Protein AF-A0A843FE67-F1 (afdb_monomer)

Structure (mmCIF, N/CA/C/O backbone):
data_AF-A0A843FE67-F1
#
_entry.id   AF-A0A843FE67-F1
#
loop_
_atom_site.group_PDB
_atom_site.id
_atom_site.type_symbol
_atom_site.label_atom_id
_atom_site.label_alt_id
_atom_site.label_comp_id
_atom_site.label_asym_id
_atom_site.label_entity_id
_atom_site.label_seq_id
_atom_site.pdbx_PDB_ins_code
_atom_site.Cartn_x
_atom_site.Cartn_y
_atom_site.Cartn_z
_atom_site.occupancy
_atom_site.B_iso_or_equiv
_atom_site.auth_seq_id
_atom_site.auth_comp_id
_atom_site.auth_asym_id
_atom_site.auth_atom_id
_atom_site.pdbx_PDB_model_num
ATOM 1 N N . MET A 1 1 ? 9.846 8.651 3.244 1.00 68.25 1 MET A N 1
ATOM 2 C CA . MET A 1 1 ? 9.023 7.445 3.443 1.00 68.25 1 MET A CA 1
ATOM 3 C C . MET A 1 1 ? 9.089 7.067 4.905 1.00 68.25 1 MET A C 1
ATOM 5 O O . MET A 1 1 ? 10.119 7.306 5.530 1.00 68.25 1 MET A O 1
ATOM 9 N N . PHE A 1 2 ? 7.998 6.528 5.424 1.00 80.56 2 PHE A N 1
ATOM 10 C CA . PHE A 1 2 ? 7.908 5.865 6.723 1.00 80.56 2 PHE A CA 1
ATOM 11 C C . PHE A 1 2 ? 7.680 4.367 6.484 1.00 80.56 2 PHE A C 1
ATOM 13 O O . PHE A 1 2 ? 7.437 3.971 5.340 1.00 80.56 2 PHE A O 1
ATOM 20 N N . GLY A 1 3 ? 7.807 3.555 7.529 1.00 81.56 3 GLY A N 1
ATOM 21 C CA . GLY A 1 3 ? 7.659 2.104 7.443 1.00 81.56 3 GLY A CA 1
ATOM 22 C C . GLY A 1 3 ? 8.805 1.341 8.098 1.00 81.56 3 GLY A C 1
ATOM 23 O O . GLY A 1 3 ? 9.838 1.915 8.449 1.00 81.56 3 GLY A O 1
ATOM 24 N N . TYR A 1 4 ? 8.604 0.041 8.220 1.00 83.25 4 TYR A N 1
ATOM 25 C CA . TYR A 1 4 ? 9.454 -0.944 8.875 1.00 83.25 4 TYR A CA 1
ATOM 26 C C . TYR A 1 4 ? 10.213 -1.827 7.868 1.00 83.25 4 TYR A C 1
ATOM 28 O O . TYR A 1 4 ? 11.270 -2.366 8.195 1.00 83.25 4 TYR A O 1
ATOM 36 N N . THR A 1 5 ? 9.753 -1.912 6.614 1.00 87.38 5 THR A N 1
ATOM 37 C CA . THR A 1 5 ? 10.358 -2.738 5.545 1.00 87.38 5 THR A CA 1
ATOM 38 C C . THR A 1 5 ? 11.468 -1.993 4.794 1.00 87.38 5 THR A C 1
ATOM 40 O O . THR A 1 5 ? 11.379 -1.711 3.598 1.00 87.38 5 THR A O 1
ATOM 43 N N . ILE A 1 6 ? 12.517 -1.595 5.512 1.00 90.06 6 ILE A N 1
ATOM 44 C CA . ILE A 1 6 ? 13.557 -0.704 4.975 1.00 90.06 6 ILE A CA 1
ATOM 45 C C . ILE A 1 6 ? 14.540 -1.482 4.076 1.00 90.06 6 ILE A C 1
ATOM 47 O O . ILE A 1 6 ? 15.104 -2.488 4.512 1.00 90.06 6 ILE A O 1
ATOM 51 N N . PRO A 1 7 ? 14.825 -1.010 2.845 1.00 90.12 7 PRO A N 1
ATOM 52 C CA . PRO A 1 7 ? 15.799 -1.653 1.970 1.00 90.12 7 PRO A CA 1
ATOM 53 C C . PRO A 1 7 ? 17.224 -1.536 2.527 1.00 90.12 7 PRO A C 1
ATOM 55 O O . PRO A 1 7 ? 17.701 -0.445 2.849 1.00 90.12 7 PRO A O 1
ATOM 58 N N . MET A 1 8 ? 17.961 -2.649 2.550 1.00 92.50 8 MET A N 1
ATOM 59 C CA . MET A 1 8 ? 19.387 -2.657 2.893 1.00 92.50 8 MET A CA 1
ATOM 60 C C . MET A 1 8 ? 20.250 -2.234 1.694 1.00 92.50 8 MET A C 1
ATOM 62 O O . MET A 1 8 ? 21.001 -3.036 1.141 1.00 92.50 8 MET A O 1
ATOM 66 N N . GLU A 1 9 ? 20.156 -0.957 1.296 1.00 89.44 9 GLU A N 1
ATOM 67 C CA . GLU A 1 9 ? 20.874 -0.398 0.131 1.00 89.44 9 GLU A CA 1
ATOM 68 C C . GLU A 1 9 ? 22.371 -0.756 0.059 1.00 89.44 9 GLU A C 1
ATOM 70 O O . GLU A 1 9 ? 22.820 -1.104 -1.034 1.00 89.44 9 GLU A O 1
ATOM 75 N N . PRO A 1 10 ? 23.152 -0.761 1.161 1.00 93.19 10 PRO A N 1
ATOM 76 C CA . PRO A 1 10 ? 24.575 -1.110 1.105 1.00 93.19 10 PRO A CA 1
ATOM 77 C C . PRO A 1 10 ? 24.877 -2.547 0.655 1.00 93.19 10 PRO A C 1
ATOM 79 O O . PRO A 1 10 ? 26.008 -2.827 0.266 1.00 93.19 10 PRO A O 1
ATOM 82 N N . MET A 1 11 ? 23.901 -3.457 0.732 1.00 94.81 11 MET A N 1
ATOM 83 C CA . MET A 1 11 ? 24.048 -4.857 0.315 1.00 94.81 11 MET A CA 1
ATOM 84 C C . MET A 1 11 ? 23.512 -5.126 -1.096 1.00 94.81 11 MET A C 1
ATOM 86 O O . MET A 1 11 ? 23.662 -6.236 -1.600 1.00 94.81 11 MET A O 1
ATOM 90 N N . MET A 1 12 ? 22.894 -4.131 -1.734 1.00 93.56 12 MET A N 1
ATOM 91 C CA . MET A 1 12 ? 22.277 -4.270 -3.050 1.00 93.56 12 MET A CA 1
ATOM 92 C C . MET A 1 12 ? 23.233 -3.855 -4.172 1.00 93.56 12 MET A C 1
ATOM 94 O O . MET A 1 12 ? 24.025 -2.917 -4.050 1.00 93.56 12 MET A O 1
ATOM 98 N N . ARG A 1 13 ? 23.123 -4.525 -5.318 1.00 94.44 13 ARG A N 1
ATOM 99 C CA . ARG A 1 13 ? 23.767 -4.113 -6.570 1.00 94.44 13 ARG A CA 1
ATOM 100 C C . ARG A 1 13 ? 23.151 -2.805 -7.054 1.00 94.44 13 ARG A C 1
ATOM 102 O O . ARG A 1 13 ? 21.980 -2.519 -6.816 1.00 94.44 13 ARG A O 1
ATOM 109 N N . SER A 1 14 ? 23.914 -2.025 -7.817 1.00 90.88 14 SER A N 1
ATOM 110 C CA . SER A 1 14 ? 23.440 -0.732 -8.330 1.00 90.88 14 SER A CA 1
ATOM 111 C C . SER A 1 14 ? 22.143 -0.842 -9.144 1.00 90.88 14 SER A C 1
ATOM 113 O O . SER A 1 14 ? 21.302 0.048 -9.070 1.00 90.88 14 SER A O 1
ATOM 115 N N . GLU A 1 15 ? 21.956 -1.942 -9.877 1.00 89.75 15 GLU A N 1
ATOM 116 C CA . GLU A 1 15 ? 20.734 -2.211 -10.644 1.00 89.75 15 GLU A CA 1
ATOM 117 C C . GLU A 1 15 ? 19.514 -2.487 -9.752 1.00 89.75 15 GLU A C 1
ATOM 119 O O . GLU A 1 15 ? 18.409 -2.065 -10.081 1.00 89.75 15 GLU A O 1
ATOM 124 N N . GLU A 1 16 ? 19.707 -3.137 -8.603 1.00 91.38 16 GLU A N 1
ATOM 125 C CA . GLU A 1 16 ? 18.644 -3.436 -7.633 1.00 91.38 16 GLU A CA 1
ATOM 126 C C . GLU A 1 16 ? 18.211 -2.169 -6.896 1.00 91.38 16 GLU A C 1
ATOM 128 O O . GLU A 1 16 ? 17.019 -1.900 -6.765 1.00 91.38 16 GLU A O 1
ATOM 133 N N . VAL A 1 17 ? 19.178 -1.330 -6.505 1.00 91.50 17 VAL A N 1
ATOM 134 C CA . VAL A 1 17 ? 18.900 0.001 -5.944 1.00 91.50 17 VAL A CA 1
ATOM 135 C C . VAL A 1 17 ? 18.116 0.848 -6.948 1.00 91.50 17 VAL A C 1
ATOM 137 O O . VAL A 1 17 ? 17.157 1.528 -6.579 1.00 91.50 17 VAL A O 1
ATOM 140 N N . ALA A 1 18 ? 18.504 0.815 -8.225 1.00 90.38 18 ALA A N 1
ATOM 141 C CA . ALA A 1 18 ? 17.809 1.547 -9.277 1.00 90.38 18 ALA A CA 1
ATOM 142 C C . ALA A 1 18 ? 16.380 1.024 -9.491 1.00 90.38 18 ALA A C 1
ATOM 144 O O . ALA A 1 18 ? 15.462 1.836 -9.597 1.00 90.38 18 ALA A O 1
ATOM 145 N N . ALA A 1 19 ? 16.185 -0.299 -9.477 1.00 89.88 19 ALA A N 1
ATOM 146 C CA . ALA A 1 19 ? 14.869 -0.924 -9.573 1.00 89.88 19 ALA A CA 1
ATOM 147 C C . ALA A 1 19 ? 13.961 -0.524 -8.402 1.00 89.88 19 ALA A C 1
ATOM 149 O O . ALA A 1 19 ? 12.865 -0.006 -8.615 1.00 89.88 19 ALA A O 1
ATOM 150 N N . TYR A 1 20 ? 14.442 -0.671 -7.165 1.00 91.81 20 TYR A N 1
ATOM 151 C CA . TYR A 1 20 ? 13.696 -0.287 -5.966 1.00 91.81 20 TYR A CA 1
ATOM 152 C C . TYR A 1 20 ? 13.282 1.192 -6.004 1.00 91.81 20 TYR A C 1
ATOM 154 O O . TYR A 1 20 ? 12.119 1.538 -5.790 1.00 91.81 20 TYR A O 1
ATOM 162 N N . ARG A 1 21 ? 14.220 2.086 -6.347 1.00 90.94 21 ARG A N 1
ATOM 163 C CA . ARG A 1 21 ? 13.931 3.523 -6.478 1.00 90.94 21 ARG A CA 1
ATOM 164 C C . ARG A 1 21 ? 12.966 3.824 -7.625 1.00 90.94 21 ARG A C 1
ATOM 166 O O . ARG A 1 21 ? 12.199 4.776 -7.519 1.00 90.94 21 ARG A O 1
ATOM 173 N N . GLY A 1 22 ? 12.986 3.035 -8.69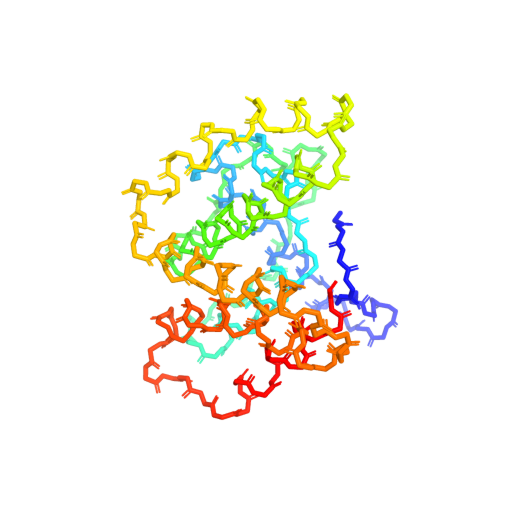7 1.00 90.81 22 GLY A N 1
ATOM 174 C CA . GLY A 1 22 ? 12.013 3.113 -9.783 1.00 90.81 22 GLY A CA 1
ATOM 175 C C . GLY A 1 22 ? 10.593 2.823 -9.299 1.00 90.81 22 GLY A C 1
ATOM 176 O O . GLY A 1 22 ? 9.707 3.649 -9.510 1.00 90.81 22 GLY A O 1
ATOM 177 N N . TYR A 1 23 ? 10.394 1.721 -8.571 1.00 91.25 23 TYR A N 1
ATOM 178 C CA . TYR A 1 23 ? 9.102 1.391 -7.955 1.00 91.25 23 TYR A CA 1
ATOM 179 C C . TYR A 1 23 ? 8.648 2.439 -6.940 1.00 91.25 23 TYR A C 1
ATOM 181 O O . TYR A 1 23 ? 7.474 2.807 -6.926 1.00 91.25 23 TYR A O 1
ATOM 189 N N . TYR A 1 24 ? 9.565 2.984 -6.139 1.00 91.44 24 TYR A N 1
ATOM 190 C CA . TYR A 1 24 ? 9.253 4.098 -5.243 1.00 91.44 24 TYR A CA 1
ATOM 191 C C . TYR A 1 24 ? 8.735 5.327 -6.009 1.00 91.44 24 TYR A C 1
ATOM 193 O O . TYR A 1 24 ? 7.689 5.885 -5.666 1.00 91.44 24 TYR A O 1
ATOM 201 N N . CYS A 1 25 ? 9.454 5.753 -7.055 1.00 91.38 25 CYS A N 1
ATOM 202 C CA . CYS A 1 25 ? 9.052 6.893 -7.877 1.00 91.38 25 CYS A CA 1
ATOM 203 C C . CYS A 1 25 ? 7.684 6.663 -8.521 1.00 91.38 25 CYS A C 1
ATOM 205 O O . CYS A 1 25 ? 6.830 7.540 -8.438 1.00 91.38 25 CYS A O 1
ATOM 207 N N . GLU A 1 26 ? 7.457 5.489 -9.106 1.00 90.38 26 GLU A N 1
ATOM 208 C CA . GLU A 1 26 ? 6.186 5.184 -9.760 1.00 90.38 26 GLU A CA 1
ATOM 209 C C . GLU A 1 26 ? 5.038 5.071 -8.755 1.00 90.38 26 GLU A C 1
ATOM 211 O O . GLU A 1 26 ? 3.976 5.624 -9.005 1.00 90.38 26 GLU A O 1
ATOM 216 N N . THR A 1 27 ? 5.255 4.508 -7.563 1.00 90.94 27 THR A N 1
ATOM 217 C CA . THR A 1 27 ? 4.250 4.535 -6.482 1.00 90.94 27 THR A CA 1
ATOM 218 C C . THR A 1 27 ? 3.843 5.978 -6.151 1.00 90.94 27 THR A C 1
ATOM 220 O O . THR A 1 27 ? 2.659 6.309 -6.085 1.00 90.94 27 THR A O 1
ATOM 223 N N . CYS A 1 28 ? 4.824 6.873 -6.006 1.00 92.12 28 CYS A N 1
ATOM 224 C CA . CYS A 1 28 ? 4.595 8.298 -5.762 1.00 92.12 28 CYS A CA 1
ATOM 225 C C . CYS A 1 28 ? 3.839 8.978 -6.921 1.00 92.12 28 CYS A C 1
ATOM 227 O O . CYS A 1 28 ? 2.911 9.758 -6.696 1.00 92.12 28 CYS A O 1
ATOM 229 N N . HIS A 1 29 ? 4.194 8.672 -8.169 1.00 92.69 29 HIS A N 1
ATOM 230 C CA . HIS A 1 29 ? 3.539 9.246 -9.346 1.00 92.69 29 HIS A CA 1
ATOM 231 C C . HIS A 1 29 ? 2.103 8.755 -9.523 1.00 92.69 29 HIS A C 1
ATOM 233 O O . HIS A 1 29 ? 1.236 9.556 -9.864 1.00 92.69 29 HIS A O 1
ATOM 239 N N . GLN A 1 30 ? 1.827 7.485 -9.233 1.00 93.56 30 GLN A N 1
ATOM 240 C CA . GLN A 1 30 ? 0.481 6.906 -9.308 1.00 93.56 30 GLN A CA 1
ATOM 241 C C . GLN A 1 30 ? -0.433 7.480 -8.226 1.00 93.56 30 GLN A C 1
ATOM 243 O O . GLN A 1 30 ? -1.574 7.841 -8.515 1.00 93.56 30 GLN A O 1
ATOM 248 N N . LEU A 1 31 ? 0.089 7.677 -7.010 1.00 94.50 31 LEU A N 1
ATOM 249 C CA . LEU A 1 31 ? -0.598 8.436 -5.962 1.00 94.50 31 LEU A CA 1
ATOM 250 C C . LEU A 1 31 ? -0.934 9.848 -6.450 1.00 94.50 31 LEU A C 1
ATOM 252 O O . LEU A 1 31 ? -2.090 10.263 -6.409 1.00 94.50 31 LEU A O 1
ATOM 256 N N . ARG A 1 32 ? 0.040 10.576 -7.006 1.00 94.00 32 ARG A N 1
ATOM 257 C CA . ARG A 1 32 ? -0.204 11.925 -7.529 1.00 94.00 32 ARG A CA 1
ATOM 258 C C . ARG A 1 32 ? -1.269 11.952 -8.625 1.00 94.00 32 ARG A C 1
ATOM 260 O O . ARG A 1 32 ? -2.158 12.803 -8.569 1.00 94.00 32 ARG A O 1
ATOM 267 N N . ASP A 1 33 ? -1.148 11.098 -9.633 1.00 94.00 33 ASP A N 1
ATOM 268 C CA . ASP A 1 33 ? -2.007 11.135 -10.818 1.00 94.00 33 ASP A CA 1
ATOM 269 C C . ASP A 1 33 ? -3.422 10.630 -10.506 1.00 94.00 33 ASP A C 1
ATOM 271 O O . ASP A 1 33 ? -4.406 11.196 -10.988 1.00 94.00 33 ASP A O 1
ATOM 275 N N . GLY A 1 34 ? -3.534 9.621 -9.639 1.00 94.19 34 GLY A N 1
ATOM 276 C CA . GLY A 1 34 ? -4.805 9.083 -9.167 1.00 94.19 34 GLY A CA 1
ATOM 277 C C . GLY A 1 34 ? -5.474 9.965 -8.115 1.00 94.19 34 GLY A C 1
ATOM 278 O O . GLY A 1 34 ? -6.656 10.271 -8.229 1.00 94.19 34 GLY A O 1
ATOM 279 N N . TYR A 1 35 ? -4.734 10.437 -7.116 1.00 95.25 35 TYR A N 1
ATOM 280 C CA . TYR A 1 35 ? -5.296 10.962 -5.865 1.00 95.25 35 TYR A CA 1
ATOM 281 C C . TYR A 1 35 ? -4.762 12.342 -5.462 1.00 95.25 35 TYR A C 1
ATOM 283 O O . TYR A 1 35 ? -5.134 12.868 -4.412 1.00 95.25 35 TYR A O 1
ATOM 291 N N . GLY A 1 36 ? -3.962 12.980 -6.318 1.00 93.12 36 GLY A N 1
ATOM 292 C CA . GLY A 1 36 ? -3.461 14.342 -6.146 1.00 93.12 36 GLY A CA 1
ATOM 293 C C . GLY A 1 36 ? -2.138 14.414 -5.386 1.00 93.12 36 GLY A C 1
ATOM 294 O O . GLY A 1 36 ? -1.757 13.497 -4.667 1.00 93.12 36 GLY A O 1
ATOM 295 N N . VAL A 1 37 ? -1.431 15.541 -5.512 1.00 91.19 37 VAL A N 1
ATOM 296 C CA . VAL A 1 37 ? -0.073 15.724 -4.954 1.00 91.19 37 VAL A CA 1
ATOM 297 C C . VAL A 1 37 ? -0.013 15.475 -3.444 1.00 91.19 37 VAL A C 1
ATOM 299 O O . VAL A 1 37 ? 0.971 14.941 -2.957 1.00 91.19 37 VAL A O 1
ATOM 302 N N . MET A 1 38 ? -1.061 15.812 -2.688 1.00 89.69 38 MET A N 1
ATOM 303 C CA . MET A 1 38 ? -1.048 15.584 -1.238 1.00 89.69 38 MET A CA 1
ATOM 304 C C . MET A 1 38 ? -1.032 14.100 -0.866 1.00 89.69 38 MET A C 1
ATOM 306 O O . MET A 1 38 ? -0.477 13.754 0.168 1.00 89.69 38 MET A O 1
ATOM 310 N N . SER A 1 39 ? -1.550 13.210 -1.716 1.00 92.06 39 SER A N 1
ATOM 311 C CA . SER A 1 39 ? -1.474 11.766 -1.477 1.00 92.06 39 SER A CA 1
ATOM 312 C C . SER A 1 39 ? -0.050 11.212 -1.594 1.00 92.06 39 SER A C 1
ATOM 314 O O . SER A 1 39 ? 0.220 10.114 -1.133 1.00 92.06 39 SER A O 1
ATOM 316 N N . THR A 1 40 ? 0.923 11.956 -2.127 1.00 91.56 40 THR A N 1
ATOM 317 C CA . THR A 1 40 ? 2.303 11.451 -2.177 1.00 91.56 40 THR A CA 1
ATOM 318 C C . THR A 1 40 ? 2.961 11.402 -0.799 1.00 91.56 40 THR A C 1
ATOM 320 O O . THR A 1 40 ? 4.011 10.788 -0.658 1.00 91.56 40 THR A O 1
ATOM 323 N N . ILE A 1 41 ? 2.389 12.050 0.225 1.00 89.00 41 ILE A N 1
ATOM 324 C CA . ILE A 1 41 ? 2.946 12.028 1.587 1.00 89.00 41 ILE A CA 1
ATOM 325 C C . ILE A 1 41 ? 2.789 10.661 2.260 1.00 89.00 41 ILE A C 1
ATOM 327 O O . ILE A 1 41 ? 3.576 10.349 3.148 1.00 89.00 41 ILE A O 1
ATOM 331 N N . ILE A 1 42 ? 1.805 9.859 1.832 1.00 90.56 42 ILE A N 1
ATOM 332 C CA . ILE A 1 42 ? 1.506 8.539 2.408 1.00 90.56 42 ILE A CA 1
ATOM 333 C C . ILE A 1 42 ? 2.327 7.409 1.770 1.00 90.56 42 ILE A C 1
ATOM 335 O O . ILE A 1 42 ? 2.111 6.242 2.076 1.00 90.56 42 ILE A O 1
ATOM 339 N N . VAL A 1 43 ? 3.280 7.730 0.888 1.00 91.06 43 VAL A N 1
ATOM 340 C CA . VAL A 1 43 ? 4.174 6.725 0.305 1.00 91.06 43 VAL A CA 1
ATOM 341 C C . VAL A 1 43 ? 5.071 6.103 1.391 1.00 91.06 43 VAL A C 1
ATOM 343 O O . VAL A 1 43 ? 5.882 6.784 2.035 1.00 91.06 43 VAL A O 1
ATOM 346 N N . SER A 1 44 ? 4.930 4.790 1.580 1.00 90.50 44 SER A N 1
ATOM 347 C CA . SER A 1 44 ? 5.626 4.010 2.608 1.00 90.50 44 SER A CA 1
ATOM 348 C C . SER A 1 44 ? 6.562 2.953 2.019 1.00 90.50 44 SER A C 1
ATOM 350 O O . SER A 1 44 ? 6.496 2.618 0.826 1.00 90.50 44 SER A O 1
ATOM 352 N N . TYR A 1 45 ? 7.465 2.449 2.862 1.00 91.44 45 TYR A N 1
ATOM 353 C CA . TYR A 1 45 ? 8.372 1.352 2.519 1.00 91.44 45 TYR A CA 1
ATOM 354 C C . TYR A 1 45 ? 7.594 0.074 2.198 1.00 91.44 45 TYR A C 1
ATOM 356 O O . TYR A 1 45 ? 7.859 -0.551 1.175 1.00 91.44 45 TYR A O 1
ATOM 364 N N . GLU A 1 46 ? 6.568 -0.241 2.986 1.00 89.88 46 GLU A N 1
ATOM 365 C CA . GLU A 1 46 ? 5.679 -1.393 2.798 1.00 89.88 46 GLU A CA 1
ATOM 366 C C . GLU A 1 46 ? 4.985 -1.329 1.445 1.00 89.88 46 GLU A C 1
ATOM 368 O O . GLU A 1 46 ? 4.980 -2.310 0.710 1.00 89.88 46 GLU A O 1
ATOM 373 N N . MET A 1 47 ? 4.441 -0.165 1.074 1.00 89.75 47 MET A N 1
ATOM 374 C CA . MET A 1 47 ? 3.741 -0.021 -0.199 1.00 89.75 47 MET A CA 1
ATOM 375 C C . MET A 1 47 ? 4.702 -0.144 -1.384 1.00 89.75 47 MET A C 1
ATOM 377 O O . MET A 1 47 ? 4.368 -0.756 -2.395 1.00 89.75 47 MET A O 1
ATOM 381 N N . THR A 1 48 ? 5.913 0.407 -1.272 1.00 92.44 48 THR A N 1
ATOM 382 C CA . THR A 1 48 ? 6.925 0.263 -2.332 1.00 92.44 48 THR A CA 1
ATOM 383 C C . THR A 1 48 ? 7.354 -1.194 -2.475 1.00 92.44 48 THR A C 1
ATOM 385 O O . THR A 1 48 ? 7.471 -1.693 -3.593 1.00 92.44 48 THR A O 1
ATOM 388 N N . PHE A 1 49 ? 7.543 -1.889 -1.353 1.00 92.31 49 PHE A N 1
ATOM 389 C CA . PHE A 1 49 ? 7.867 -3.308 -1.332 1.00 92.31 49 PHE A CA 1
ATOM 390 C C . PHE A 1 49 ? 6.733 -4.161 -1.912 1.00 92.31 49 PHE A C 1
ATOM 392 O O . PHE A 1 49 ? 6.990 -4.992 -2.778 1.00 92.31 49 PHE A O 1
ATOM 399 N N . ALA A 1 50 ? 5.480 -3.902 -1.529 1.00 91.94 50 ALA A N 1
ATOM 400 C CA . ALA A 1 50 ? 4.309 -4.572 -2.087 1.00 91.94 50 ALA A CA 1
ATOM 401 C C . ALA A 1 50 ? 4.209 -4.354 -3.603 1.00 91.94 50 ALA A C 1
ATOM 403 O O . ALA A 1 50 ? 4.031 -5.315 -4.344 1.00 91.94 50 ALA A O 1
ATOM 404 N N . ASN A 1 51 ? 4.409 -3.123 -4.089 1.00 91.00 51 ASN A N 1
ATOM 405 C CA . ASN A 1 51 ? 4.463 -2.856 -5.528 1.00 91.00 51 ASN A CA 1
ATOM 406 C C . ASN A 1 51 ? 5.571 -3.670 -6.206 1.00 91.00 51 ASN A C 1
ATOM 408 O O . ASN A 1 51 ? 5.304 -4.332 -7.204 1.00 91.00 51 ASN A O 1
ATOM 412 N N . LEU A 1 52 ? 6.792 -3.661 -5.673 1.00 91.25 52 LEU A N 1
ATOM 413 C CA . LEU A 1 52 ? 7.906 -4.426 -6.236 1.00 91.25 52 LEU A CA 1
ATOM 414 C C . LEU A 1 52 ? 7.588 -5.929 -6.309 1.00 91.25 52 LEU A C 1
ATOM 416 O O . LEU A 1 52 ? 7.760 -6.535 -7.366 1.00 91.25 52 LEU A O 1
ATOM 420 N N . VAL A 1 53 ? 7.123 -6.525 -5.208 1.00 92.06 53 VAL A N 1
ATOM 421 C CA . VAL A 1 53 ? 6.837 -7.966 -5.118 1.00 92.06 53 VAL A CA 1
ATOM 422 C C . VAL A 1 53 ? 5.680 -8.347 -6.033 1.00 92.06 53 VAL A C 1
ATOM 424 O O . VAL A 1 53 ? 5.837 -9.241 -6.856 1.00 92.06 53 VAL A O 1
ATOM 427 N N . LEU A 1 54 ? 4.545 -7.652 -5.951 1.00 91.94 54 LEU A N 1
ATOM 428 C CA . LEU A 1 54 ? 3.346 -8.032 -6.699 1.00 91.94 54 LEU A CA 1
ATOM 429 C C . LEU A 1 54 ? 3.506 -7.836 -8.209 1.00 91.94 54 LEU A C 1
ATOM 431 O O . LEU A 1 54 ? 3.038 -8.672 -8.974 1.00 91.94 54 LEU A O 1
ATOM 435 N N . ASN A 1 55 ? 4.221 -6.796 -8.652 1.00 89.25 55 ASN A N 1
ATOM 436 C CA . ASN A 1 55 ? 4.549 -6.655 -10.076 1.00 89.25 55 ASN A CA 1
ATOM 437 C C . ASN A 1 55 ? 5.544 -7.724 -10.549 1.00 89.25 55 ASN A C 1
ATOM 439 O O . ASN A 1 55 ? 5.509 -8.106 -11.712 1.00 89.25 55 ASN A O 1
ATOM 443 N N . SER A 1 56 ? 6.404 -8.232 -9.659 1.00 88.56 56 SER A N 1
ATOM 444 C CA . SER A 1 56 ? 7.295 -9.352 -9.988 1.00 88.56 56 SER A CA 1
ATOM 445 C C . SER A 1 56 ? 6.547 -10.688 -10.067 1.00 88.56 56 SER A C 1
ATOM 447 O O . SER A 1 56 ? 6.930 -11.540 -10.859 1.00 88.56 56 SER A O 1
ATOM 449 N N . VAL A 1 57 ? 5.499 -10.877 -9.256 1.00 89.31 57 VAL A N 1
ATOM 450 C CA . VAL A 1 57 ? 4.645 -12.081 -9.261 1.00 89.31 57 VAL A CA 1
ATOM 451 C C . VAL A 1 57 ? 3.761 -12.126 -10.501 1.00 89.31 57 VAL A C 1
ATOM 453 O O . VAL A 1 57 ? 3.702 -13.149 -11.167 1.00 89.31 57 VAL A O 1
ATOM 456 N N . LEU A 1 58 ? 3.089 -11.017 -10.821 1.00 85.88 58 LEU A N 1
ATOM 457 C CA . LEU A 1 58 ? 2.150 -10.948 -11.947 1.00 85.88 58 LEU A CA 1
ATOM 458 C C . LEU A 1 58 ? 2.832 -10.839 -13.320 1.00 85.88 58 LEU A C 1
ATOM 460 O O . LEU A 1 58 ? 2.135 -10.720 -14.323 1.00 85.88 58 LEU A O 1
ATOM 464 N N . ASP A 1 59 ? 4.169 -10.849 -13.337 1.00 66.44 59 ASP A N 1
ATOM 465 C CA . ASP A 1 59 ? 5.061 -10.789 -14.497 1.00 66.44 59 ASP A CA 1
ATOM 466 C C . ASP A 1 59 ? 4.498 -9.972 -15.676 1.00 66.44 59 ASP A C 1
ATOM 468 O O . ASP A 1 59 ? 4.185 -10.490 -16.749 1.00 66.44 59 ASP A O 1
ATOM 472 N N . ASP A 1 60 ? 4.383 -8.652 -15.487 1.00 60.22 60 ASP A N 1
ATOM 473 C CA . ASP A 1 60 ? 4.107 -7.724 -16.595 1.00 60.22 60 ASP A CA 1
ATOM 474 C C . ASP A 1 60 ? 5.361 -7.426 -17.449 1.00 60.22 60 ASP A C 1
ATOM 476 O O . ASP A 1 60 ? 5.303 -6.673 -18.425 1.00 60.22 60 ASP A O 1
ATOM 480 N N . GLY A 1 61 ? 6.499 -8.038 -17.095 1.00 52.47 61 GLY A N 1
ATOM 481 C CA . GLY A 1 61 ? 7.752 -8.029 -17.842 1.00 52.47 61 GLY A CA 1
ATOM 482 C C . GLY A 1 61 ? 8.591 -6.749 -17.752 1.00 52.47 61 GLY A C 1
ATOM 483 O O . GLY A 1 61 ? 9.726 -6.749 -18.242 1.00 52.47 61 GLY A O 1
ATOM 484 N N . GLU A 1 62 ? 8.124 -5.662 -17.123 1.00 63.81 62 GLU A N 1
ATOM 485 C CA . GLU A 1 62 ? 8.878 -4.400 -17.070 1.00 63.81 62 GLU A CA 1
ATOM 486 C C . GLU A 1 62 ? 9.391 -4.054 -15.669 1.00 63.81 62 GLU A C 1
ATOM 488 O O . GLU A 1 62 ? 8.825 -3.251 -14.929 1.00 63.81 62 GLU A O 1
ATOM 493 N N . ILE A 1 63 ? 10.593 -4.548 -15.347 1.00 70.75 63 ILE A N 1
ATOM 494 C CA . ILE A 1 63 ? 11.343 -4.037 -14.194 1.00 70.75 63 ILE A CA 1
ATOM 495 C C . ILE A 1 63 ? 11.573 -2.531 -14.384 1.00 70.75 63 ILE A C 1
ATOM 497 O O . ILE A 1 63 ? 12.231 -2.083 -15.332 1.00 70.75 63 ILE A O 1
ATOM 501 N N . ILE A 1 64 ? 11.080 -1.735 -13.438 1.00 79.19 64 ILE A N 1
ATOM 502 C CA . ILE A 1 64 ? 11.201 -0.276 -13.446 1.00 79.19 64 ILE A CA 1
ATOM 503 C C . ILE A 1 64 ? 12.627 0.116 -13.042 1.00 79.19 64 ILE A C 1
ATOM 505 O O . ILE A 1 64 ? 12.898 0.452 -11.900 1.00 79.19 64 ILE A O 1
ATOM 509 N N . LYS A 1 65 ? 13.574 0.056 -13.983 1.00 70.12 65 LYS A N 1
ATOM 510 C CA . LYS A 1 65 ? 15.013 0.241 -13.697 1.00 70.12 65 LYS A CA 1
ATOM 511 C C . LYS A 1 65 ? 15.487 1.696 -13.647 1.00 70.12 65 LYS A C 1
ATOM 513 O O . LYS A 1 65 ? 16.630 1.942 -13.274 1.00 70.12 65 LYS A O 1
ATOM 518 N N . VAL A 1 66 ? 14.664 2.659 -14.065 1.00 74.81 66 VAL A N 1
ATOM 519 C CA . VAL A 1 66 ? 15.093 4.060 -14.217 1.00 74.81 66 VAL A CA 1
ATOM 520 C C . VAL A 1 66 ? 14.320 4.957 -13.251 1.00 74.81 66 VAL A C 1
ATOM 522 O O . VAL A 1 66 ? 13.202 5.363 -13.573 1.00 74.81 66 VAL A O 1
ATOM 525 N N . PRO A 1 67 ? 14.896 5.294 -12.082 1.00 74.81 67 PRO A N 1
ATOM 526 C CA . PRO A 1 67 ? 14.278 6.244 -11.170 1.00 74.81 67 PRO A CA 1
ATOM 527 C C . PRO A 1 67 ? 14.300 7.656 -11.757 1.00 74.81 67 PRO A C 1
ATOM 529 O O . PRO A 1 67 ? 15.198 8.029 -12.520 1.00 74.81 67 PRO A O 1
ATOM 532 N N . ASP A 1 68 ? 13.333 8.480 -11.364 1.00 73.94 68 ASP A N 1
ATOM 533 C CA . ASP A 1 68 ? 13.344 9.889 -11.736 1.00 73.94 68 ASP A CA 1
ATOM 534 C C . ASP A 1 68 ? 14.300 10.673 -10.822 1.00 73.94 68 ASP A C 1
ATOM 536 O O . ASP A 1 68 ? 14.055 10.843 -9.630 1.00 73.94 68 ASP A O 1
ATOM 540 N N . THR A 1 69 ? 15.410 11.156 -11.384 1.00 72.38 69 THR A N 1
ATOM 541 C CA . THR A 1 69 ? 16.477 11.851 -10.643 1.00 72.38 69 THR A CA 1
ATOM 542 C C . THR A 1 69 ? 16.278 13.369 -10.543 1.00 72.38 69 THR A C 1
ATOM 544 O O . THR A 1 69 ? 17.145 14.085 -10.036 1.00 72.38 69 THR A O 1
ATOM 547 N N . GLY A 1 70 ? 15.150 13.907 -11.022 1.00 75.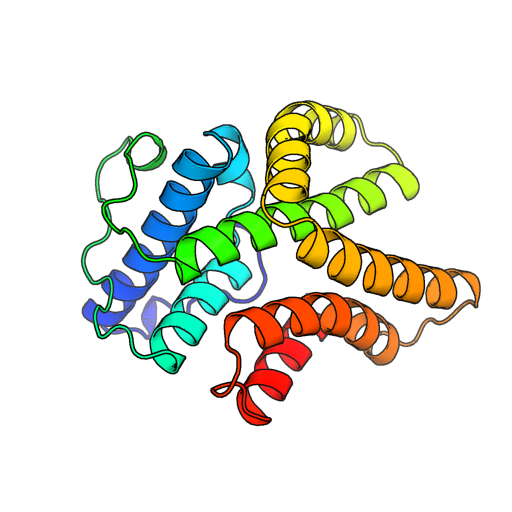62 70 GLY A N 1
ATOM 548 C CA . GLY A 1 70 ? 14.875 15.343 -10.985 1.00 75.62 70 GLY A CA 1
ATOM 549 C C . GLY A 1 70 ? 14.510 15.862 -9.587 1.00 75.62 70 GLY A C 1
ATOM 550 O O . GLY A 1 70 ? 13.703 15.260 -8.886 1.00 75.62 70 GLY A O 1
ATOM 551 N N . ARG A 1 71 ? 14.992 17.064 -9.221 1.00 68.94 71 ARG A N 1
ATOM 552 C CA . ARG A 1 71 ? 14.654 17.767 -7.953 1.00 68.94 71 ARG A CA 1
ATOM 553 C C . ARG A 1 71 ? 13.145 17.992 -7.716 1.00 68.94 71 ARG A C 1
ATOM 555 O O . ARG A 1 71 ? 12.750 18.295 -6.600 1.00 68.94 71 ARG A O 1
ATOM 562 N N . PHE A 1 72 ? 12.318 17.832 -8.752 1.00 78.19 72 PHE A N 1
ATOM 563 C CA . PHE A 1 72 ? 10.859 18.002 -8.736 1.00 78.19 72 PHE A CA 1
ATOM 564 C C . PHE A 1 72 ? 10.117 16.755 -9.237 1.00 78.19 72 PHE A C 1
ATOM 566 O O . PHE A 1 72 ? 9.028 16.861 -9.795 1.00 78.19 72 PHE A O 1
ATOM 573 N N . CYS A 1 73 ? 10.718 15.575 -9.063 1.00 83.00 73 CYS A N 1
ATOM 574 C CA . CYS A 1 73 ? 10.152 14.288 -9.472 1.00 83.00 73 CYS A CA 1
ATOM 575 C C . CYS A 1 73 ? 8.696 14.112 -9.005 1.00 83.00 73 CYS A C 1
ATOM 577 O O . CYS A 1 73 ? 7.868 13.692 -9.804 1.00 83.00 73 CYS A O 1
ATOM 579 N N . VAL A 1 74 ? 8.356 14.539 -7.782 1.00 81.31 74 VAL A N 1
ATOM 580 C CA . VAL A 1 74 ? 6.993 14.455 -7.224 1.00 81.31 74 VAL A CA 1
ATOM 581 C C . VAL A 1 74 ? 5.929 15.147 -8.080 1.00 81.31 74 VAL A C 1
ATOM 583 O O . VAL A 1 74 ? 4.773 14.772 -8.010 1.00 81.31 74 VAL A O 1
ATOM 586 N N . PHE A 1 75 ? 6.287 16.137 -8.905 1.00 82.81 75 PHE A N 1
ATOM 587 C CA . PHE A 1 75 ? 5.340 16.860 -9.763 1.00 82.81 75 PHE A CA 1
ATOM 588 C C . PHE A 1 75 ? 5.210 16.275 -11.169 1.00 82.81 75 PHE A C 1
ATOM 590 O O . PHE A 1 75 ? 4.463 16.815 -11.987 1.00 82.81 75 PHE A O 1
ATOM 597 N N . ARG A 1 76 ? 5.944 15.206 -11.476 1.00 84.56 76 ARG A N 1
ATOM 598 C CA . ARG A 1 76 ? 5.890 14.545 -12.778 1.00 84.56 76 ARG A CA 1
ATOM 599 C C . ARG A 1 76 ? 4.768 13.513 -12.801 1.00 84.56 76 ARG A C 1
ATOM 601 O O . ARG A 1 76 ? 4.373 12.989 -11.760 1.00 84.56 76 ARG A O 1
ATOM 608 N N . HIS A 1 77 ? 4.235 13.291 -13.998 1.00 83.81 77 HIS A N 1
ATOM 609 C CA . HIS A 1 77 ? 3.272 12.227 -14.253 1.00 83.81 77 HIS A CA 1
ATOM 610 C C . HIS A 1 77 ? 3.987 10.884 -14.309 1.00 83.81 77 HIS A C 1
ATOM 612 O O . HIS A 1 77 ? 5.156 10.821 -14.714 1.00 83.81 77 HIS A O 1
ATOM 618 N N . SER A 1 78 ? 3.265 9.835 -13.931 1.00 81.81 78 SER A N 1
ATOM 619 C CA . SER A 1 78 ? 3.723 8.467 -14.098 1.00 81.81 78 SER A CA 1
ATOM 620 C C . SER A 1 78 ? 4.013 8.219 -15.571 1.00 81.81 78 SER A C 1
ATOM 622 O O . SER A 1 78 ? 3.262 8.630 -16.461 1.00 81.81 78 SER A O 1
ATOM 624 N N . LYS A 1 79 ? 5.129 7.544 -15.838 1.00 79.69 79 LYS A N 1
ATOM 625 C CA . LYS A 1 79 ? 5.480 7.111 -17.196 1.00 79.69 79 LYS A CA 1
ATOM 626 C C . LYS A 1 79 ? 4.919 5.727 -17.503 1.00 79.69 79 LYS A C 1
ATOM 628 O O . LYS A 1 79 ? 5.175 5.195 -18.582 1.00 79.69 79 LYS A O 1
ATOM 633 N N . ARG A 1 80 ? 4.201 5.128 -16.550 1.00 80.56 80 ARG A N 1
ATOM 634 C CA . ARG A 1 80 ? 3.737 3.747 -16.587 1.00 80.56 80 ARG A CA 1
ATOM 635 C C . ARG A 1 80 ? 2.221 3.704 -16.493 1.00 80.56 80 ARG A C 1
ATOM 637 O O . ARG A 1 80 ? 1.594 4.269 -15.602 1.00 80.56 80 ARG A O 1
ATOM 644 N N . HIS A 1 81 ? 1.618 2.983 -17.424 1.00 73.38 81 HIS A N 1
ATOM 645 C CA . HIS A 1 81 ? 0.183 2.732 -17.435 1.00 73.38 81 HIS A CA 1
ATOM 646 C C . HIS A 1 81 ? -0.072 1.282 -17.043 1.00 73.38 81 HIS A C 1
ATOM 648 O O . HIS A 1 81 ? -0.613 0.508 -17.822 1.00 73.38 81 HIS A O 1
ATOM 654 N N . ASN A 1 82 ? 0.361 0.929 -15.834 1.00 82.12 82 ASN A N 1
ATOM 655 C CA . ASN A 1 82 ? 0.134 -0.381 -15.247 1.00 82.12 82 ASN A CA 1
ATOM 656 C C . ASN A 1 82 ? -1.055 -0.284 -14.278 1.00 82.12 82 ASN A C 1
ATOM 658 O O . ASN A 1 82 ? -1.116 0.600 -13.419 1.00 82.12 82 ASN A O 1
ATOM 662 N N . GLU A 1 83 ? -2.027 -1.171 -14.469 1.00 88.38 83 GLU A N 1
ATOM 663 C CA . GLU A 1 83 ? -3.262 -1.190 -13.696 1.00 88.38 83 GLU A CA 1
ATOM 664 C C . GLU A 1 83 ? -3.041 -1.636 -12.245 1.00 88.38 83 GLU A C 1
ATOM 666 O O . GLU A 1 83 ? -3.640 -1.061 -11.337 1.00 88.38 83 GLU A O 1
ATOM 671 N N . LEU A 1 84 ? -2.118 -2.569 -11.995 1.00 90.44 84 LEU A N 1
ATOM 672 C CA . LEU A 1 84 ? -1.733 -2.982 -10.646 1.00 90.44 84 LEU A CA 1
ATOM 673 C C . LEU A 1 84 ? -1.188 -1.796 -9.845 1.00 90.44 84 LEU A C 1
ATOM 675 O O . LEU A 1 84 ? -1.630 -1.573 -8.720 1.00 90.44 84 LEU A O 1
ATOM 679 N N . LEU A 1 85 ? -0.298 -0.987 -10.432 1.00 90.81 85 LEU A N 1
ATOM 680 C CA . LEU A 1 85 ? 0.253 0.194 -9.755 1.00 90.81 85 LEU A CA 1
ATOM 681 C C . LEU A 1 85 ? -0.840 1.207 -9.367 1.00 90.81 85 LEU A C 1
ATOM 683 O O . LEU A 1 85 ? -0.808 1.774 -8.274 1.00 90.81 85 LEU A O 1
ATOM 687 N N . LYS A 1 86 ? -1.832 1.426 -10.240 1.00 91.94 86 LYS A N 1
ATOM 688 C CA . LYS A 1 86 ? -2.968 2.317 -9.945 1.00 91.94 86 LYS A CA 1
ATOM 689 C C . LYS A 1 86 ? -3.845 1.767 -8.827 1.00 91.94 86 LYS A C 1
ATOM 691 O O . LYS A 1 86 ? -4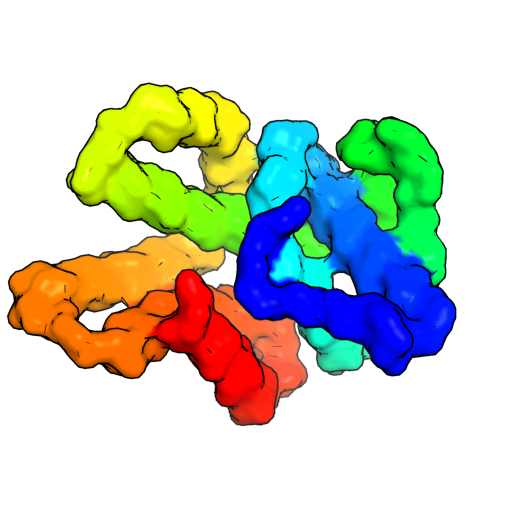.212 2.507 -7.914 1.00 91.94 86 LYS A O 1
ATOM 696 N N . ARG A 1 87 ? -4.180 0.476 -8.893 1.00 94.06 87 ARG A N 1
ATOM 697 C CA . ARG A 1 87 ? -5.002 -0.187 -7.876 1.00 94.06 87 ARG A CA 1
ATOM 698 C C . ARG A 1 87 ? -4.287 -0.203 -6.520 1.00 94.06 87 ARG A C 1
ATOM 700 O O . ARG A 1 87 ? -4.917 0.071 -5.503 1.00 94.06 87 ARG A O 1
ATOM 707 N N . LEU A 1 88 ? -2.969 -0.415 -6.502 1.00 94.06 88 LEU A N 1
ATOM 708 C CA . LEU A 1 88 ? -2.148 -0.323 -5.291 1.00 94.06 88 LEU A CA 1
ATOM 709 C C . LEU A 1 88 ? -2.066 1.108 -4.741 1.00 94.06 88 LEU A C 1
ATOM 711 O O . LEU A 1 88 ? -2.101 1.292 -3.525 1.00 94.06 88 LEU A O 1
ATOM 715 N N . ALA A 1 89 ? -2.040 2.137 -5.593 1.00 94.81 89 ALA A N 1
ATOM 716 C CA . ALA A 1 89 ? -2.140 3.526 -5.136 1.00 94.81 89 ALA A CA 1
ATOM 717 C C . ALA A 1 89 ? -3.482 3.798 -4.429 1.00 94.81 89 ALA A C 1
ATOM 719 O O . ALA A 1 89 ? -3.500 4.431 -3.373 1.00 94.81 89 ALA A O 1
ATOM 720 N N . ALA A 1 90 ? -4.592 3.272 -4.959 1.00 95.50 90 ALA A N 1
ATOM 721 C CA . ALA A 1 90 ? -5.906 3.365 -4.319 1.00 95.50 90 ALA A CA 1
ATOM 722 C C . ALA A 1 90 ? -5.924 2.674 -2.955 1.00 95.50 90 ALA A C 1
ATOM 724 O O . ALA A 1 90 ? -6.304 3.272 -1.949 1.00 95.50 90 ALA A O 1
ATOM 725 N N . TYR A 1 91 ? -5.436 1.434 -2.928 1.00 94.94 91 TYR A N 1
ATOM 726 C CA . TYR A 1 91 ? -5.266 0.640 -1.720 1.00 94.94 91 TYR A CA 1
ATOM 727 C C . TYR A 1 91 ? -4.431 1.387 -0.662 1.00 94.94 91 TYR A C 1
ATOM 729 O O . TYR A 1 91 ? -4.847 1.472 0.490 1.00 94.94 91 TYR A O 1
ATOM 737 N N . THR A 1 92 ? -3.330 2.043 -1.054 1.00 94.25 92 THR A N 1
ATOM 738 C CA . THR A 1 92 ? -2.498 2.865 -0.147 1.00 94.25 92 THR A CA 1
ATOM 739 C C . THR A 1 92 ? -3.318 3.954 0.543 1.00 94.25 92 THR A C 1
ATOM 741 O O . THR A 1 92 ? -3.203 4.161 1.749 1.00 94.25 92 THR A O 1
ATOM 744 N N . VAL A 1 93 ? -4.139 4.673 -0.230 1.00 94.44 93 VAL A N 1
ATOM 745 C CA . VAL A 1 93 ? -4.966 5.776 0.276 1.00 94.44 93 VAL A CA 1
ATOM 746 C C . VAL A 1 93 ? -6.016 5.266 1.259 1.00 94.44 93 VAL A C 1
ATOM 748 O O . VAL A 1 93 ? -6.248 5.909 2.283 1.00 94.44 93 VAL A O 1
ATOM 751 N N . LEU A 1 94 ? -6.629 4.118 0.969 1.00 93.44 94 LEU A N 1
ATOM 752 C CA . LEU A 1 94 ? -7.647 3.514 1.829 1.00 93.44 94 LEU A CA 1
ATOM 753 C C . LEU A 1 94 ? -7.051 2.964 3.131 1.00 93.44 94 LEU A C 1
ATOM 755 O O . LEU A 1 94 ? -7.599 3.222 4.198 1.00 93.44 94 LEU A O 1
ATOM 759 N N . VAL A 1 95 ? -5.887 2.310 3.084 1.00 90.56 95 VAL A N 1
ATOM 760 C CA . VAL A 1 95 ? -5.178 1.875 4.303 1.00 90.56 95 VAL A CA 1
ATOM 761 C C . VAL A 1 95 ? -4.768 3.077 5.158 1.00 90.56 95 VAL A C 1
ATOM 763 O O . VAL A 1 95 ? -4.969 3.074 6.371 1.00 90.56 95 VAL A O 1
ATOM 766 N N . ALA A 1 96 ? -4.268 4.153 4.539 1.00 88.69 96 ALA A N 1
ATOM 767 C CA . ALA A 1 96 ? -3.911 5.375 5.262 1.00 88.69 96 ALA A CA 1
ATOM 768 C C . ALA A 1 96 ? -5.117 6.038 5.952 1.00 88.69 96 ALA A C 1
ATOM 770 O O . ALA A 1 96 ? -4.955 6.669 6.995 1.00 88.69 96 ALA A O 1
ATOM 771 N N . ASN A 1 97 ? -6.328 5.891 5.405 1.00 87.81 97 ASN A N 1
ATOM 772 C CA . ASN A 1 97 ? -7.543 6.383 6.049 1.00 87.81 97 ASN A CA 1
ATOM 773 C C . ASN A 1 97 ? -7.805 5.694 7.400 1.00 87.81 97 ASN A C 1
ATOM 775 O O . ASN A 1 97 ? -8.193 6.382 8.341 1.00 87.81 97 ASN A O 1
ATOM 779 N N . ASN A 1 98 ? -7.565 4.385 7.525 1.00 79.94 98 ASN A N 1
ATOM 780 C CA . ASN A 1 98 ? -7.786 3.675 8.789 1.00 79.94 98 ASN A CA 1
ATOM 781 C C . ASN A 1 98 ? -6.888 4.208 9.904 1.00 79.94 98 ASN A C 1
ATOM 783 O O . ASN A 1 98 ? -7.398 4.549 10.966 1.00 79.94 98 ASN A O 1
ATOM 787 N N . GLY A 1 99 ? -5.590 4.391 9.633 1.00 76.00 99 GLY A N 1
ATOM 788 C CA . GLY A 1 99 ? -4.669 4.978 10.614 1.00 76.00 99 GLY A CA 1
ATOM 789 C C . GLY A 1 99 ? -5.088 6.386 11.057 1.00 76.00 99 GLY A C 1
ATOM 790 O O . GLY A 1 99 ? -4.971 6.739 12.224 1.00 76.00 99 GLY A O 1
ATOM 791 N N . LEU A 1 100 ? -5.663 7.188 10.152 1.00 75.94 100 LEU A N 1
ATOM 792 C CA . LEU A 1 100 ? -6.178 8.517 10.503 1.00 75.94 100 LEU A CA 1
ATOM 793 C C . LEU A 1 100 ? -7.474 8.474 11.328 1.00 75.94 100 LEU A C 1
ATOM 795 O O . LEU A 1 100 ? -7.717 9.382 12.128 1.00 75.94 100 LEU A O 1
ATOM 799 N N . ILE A 1 101 ? -8.337 7.478 11.099 1.00 74.12 101 ILE A N 1
ATOM 800 C CA . ILE A 1 101 ? -9.535 7.251 11.919 1.00 74.12 101 ILE A CA 1
ATOM 801 C C . ILE A 1 101 ? -9.109 6.862 13.335 1.00 74.12 101 ILE A C 1
ATOM 803 O O . ILE A 1 101 ? -9.654 7.413 14.290 1.00 74.12 101 ILE A O 1
ATOM 807 N N . ASP A 1 102 ? -8.115 5.988 13.446 1.00 70.62 102 ASP A N 1
ATOM 808 C CA . ASP A 1 102 ? -7.557 5.507 14.705 1.00 70.62 102 ASP A CA 1
ATOM 809 C C . ASP A 1 102 ? -6.957 6.648 15.543 1.00 70.62 102 ASP A C 1
ATOM 811 O O . ASP A 1 102 ? -7.444 6.956 16.632 1.00 70.62 102 ASP A O 1
ATOM 815 N N . ASP A 1 103 ? -6.049 7.428 14.943 1.00 67.81 103 ASP A N 1
ATOM 816 C CA . ASP A 1 103 ? -5.436 8.625 15.543 1.00 67.81 103 ASP A CA 1
ATOM 817 C C . ASP A 1 103 ? -6.465 9.654 16.047 1.00 67.81 103 ASP A C 1
ATOM 819 O O . ASP A 1 103 ? -6.212 10.439 16.969 1.00 67.81 103 ASP A O 1
ATOM 823 N N . LYS A 1 104 ? -7.627 9.743 15.390 1.00 66.81 104 LYS A N 1
ATOM 824 C CA . LYS A 1 104 ? -8.693 10.672 15.784 1.00 66.81 104 LYS A CA 1
ATOM 825 C C . LYS A 1 104 ? -9.448 10.175 17.017 1.00 66.81 104 LYS A C 1
ATOM 827 O O . LYS A 1 104 ? -9.922 11.010 17.793 1.00 66.81 104 LYS A O 1
ATOM 832 N N . MET A 1 105 ? -9.589 8.863 17.168 1.00 63.00 105 MET A N 1
ATOM 833 C CA . MET A 1 105 ? -10.335 8.229 18.254 1.00 63.00 105 MET A CA 1
ATOM 834 C C . MET A 1 105 ? -9.489 8.101 19.528 1.00 63.00 105 MET A C 1
ATOM 836 O O . MET A 1 105 ? -10.008 8.391 20.606 1.00 63.00 105 MET A O 1
ATOM 840 N N . ASP A 1 106 ? -8.193 7.803 19.401 1.00 61.12 106 ASP A N 1
ATOM 841 C CA . ASP A 1 106 ? -7.268 7.598 20.533 1.00 61.12 106 ASP A CA 1
ATOM 842 C C . ASP A 1 106 ? -6.793 8.890 21.213 1.00 61.12 106 ASP A C 1
ATOM 844 O O . ASP A 1 106 ? -6.252 8.885 22.322 1.00 61.12 106 ASP A O 1
ATOM 848 N N . GLY A 1 107 ? -7.040 10.038 20.585 1.00 54.34 107 GLY A N 1
ATOM 849 C CA . GLY A 1 107 ? -6.720 11.342 21.148 1.00 54.34 107 GLY A CA 1
ATOM 850 C C . GLY A 1 107 ? -6.411 12.349 20.048 1.00 54.34 107 GLY A C 1
ATOM 851 O O . GLY A 1 107 ? -5.282 12.387 19.558 1.00 54.34 107 GLY A O 1
ATOM 852 N N . PRO A 1 108 ? -7.363 13.218 19.663 1.00 55.81 108 PRO A N 1
ATOM 853 C CA . PRO A 1 108 ? -7.178 14.111 18.529 1.00 55.81 108 PRO A CA 1
ATOM 854 C C . PRO A 1 108 ? -6.041 15.102 18.796 1.00 55.81 108 PRO A C 1
ATOM 856 O O . PRO A 1 108 ? -6.184 16.074 19.541 1.00 55.81 108 PRO A O 1
ATOM 859 N N . SER A 1 109 ? -4.898 14.889 18.147 1.00 54.25 109 SER A N 1
ATOM 860 C CA . SER A 1 109 ? -3.839 15.889 18.086 1.00 54.25 109 SER A CA 1
ATOM 861 C C . SER A 1 109 ? -4.168 16.938 17.015 1.00 54.25 109 SER A C 1
ATOM 863 O O . SER A 1 109 ? -4.828 16.675 16.011 1.00 54.25 109 SER A O 1
ATOM 865 N N . ILE A 1 110 ? -3.670 18.168 17.176 1.00 52.41 110 ILE A N 1
ATOM 866 C CA . ILE A 1 110 ? -3.845 19.237 16.168 1.00 52.41 110 ILE A CA 1
ATOM 867 C C . ILE A 1 110 ? -3.278 18.809 14.793 1.00 52.41 110 ILE A C 1
ATOM 869 O O . ILE A 1 110 ? -3.742 19.277 13.753 1.00 52.41 110 ILE A O 1
ATOM 873 N N . LYS A 1 111 ? -2.305 17.886 14.780 1.00 52.19 111 LYS A N 1
ATOM 874 C CA . LYS A 1 111 ? -1.688 17.337 13.566 1.00 52.19 111 LYS A CA 1
ATOM 875 C C . LYS A 1 111 ? -2.581 16.318 12.845 1.00 52.19 111 LYS A C 1
ATOM 877 O O . LYS A 1 111 ? -2.621 16.363 11.617 1.00 52.19 111 LYS A O 1
ATOM 882 N N . SER A 1 112 ? -3.330 15.471 13.561 1.00 54.91 112 SER A N 1
ATOM 883 C CA . SER A 1 112 ? -4.224 14.478 12.933 1.00 54.91 112 SER A CA 1
ATOM 884 C C . SER A 1 112 ? -5.413 15.144 12.231 1.00 54.91 112 SER A C 1
ATOM 886 O O . SER A 1 112 ? -5.760 14.787 11.105 1.00 54.91 112 SER A O 1
ATOM 888 N N . ASN A 1 113 ? -5.948 16.227 12.804 1.00 53.19 113 ASN A N 1
ATOM 889 C CA . ASN A 1 113 ? -7.015 17.014 12.173 1.00 53.19 113 ASN A CA 1
ATOM 890 C C . ASN A 1 113 ? -6.585 17.710 10.866 1.00 53.19 113 ASN A C 1
ATOM 892 O O . ASN A 1 113 ? -7.394 17.838 9.945 1.00 53.19 113 ASN A O 1
ATOM 896 N N . LEU A 1 114 ? -5.326 18.156 10.761 1.00 56.47 114 LEU A N 1
ATOM 897 C CA . LEU A 1 114 ? -4.817 18.802 9.545 1.00 56.47 114 LEU A CA 1
ATOM 898 C C . LEU A 1 11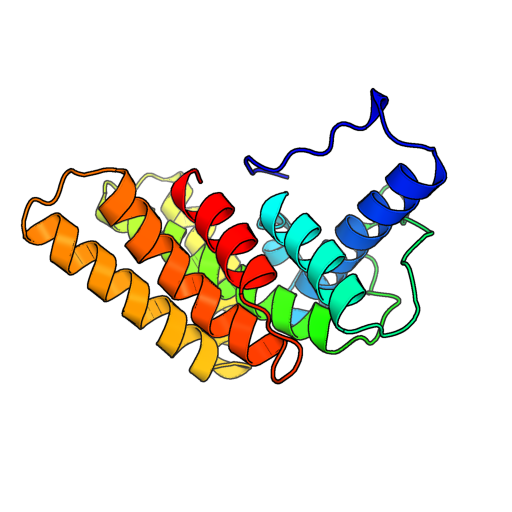4 ? -4.531 17.784 8.426 1.00 56.47 114 LEU A C 1
ATOM 900 O O . LEU A 1 114 ? -4.813 18.067 7.263 1.00 56.47 114 LEU A O 1
ATOM 904 N N . GLY A 1 115 ? -4.012 16.601 8.781 1.00 59.53 115 GLY A N 1
ATOM 905 C CA . GLY A 1 11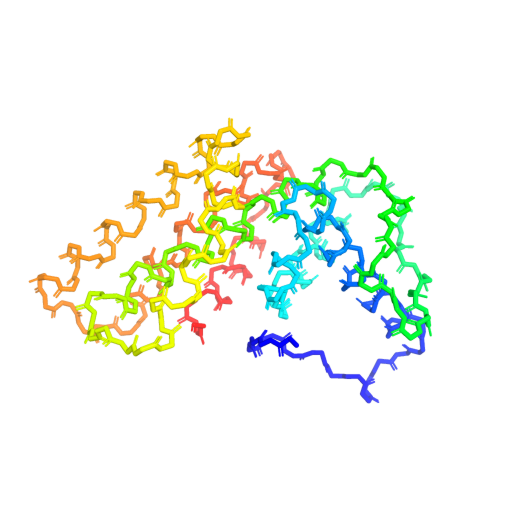5 ? -3.756 15.503 7.840 1.00 59.53 115 GLY A CA 1
ATOM 906 C C . GLY A 1 115 ? -5.037 14.980 7.184 1.00 59.53 115 GLY A C 1
ATOM 907 O O . GLY A 1 115 ? -5.088 14.836 5.961 1.00 59.53 115 GLY A O 1
ATOM 908 N N . LEU A 1 116 ? -6.102 14.817 7.978 1.00 58.69 116 LEU A N 1
ATOM 909 C CA . LEU A 1 116 ? -7.443 14.467 7.494 1.00 58.69 116 LEU A CA 1
ATOM 910 C C . LEU A 1 116 ? -7.952 15.479 6.459 1.00 58.69 116 LEU A C 1
ATOM 912 O O . LEU A 1 116 ? -8.357 15.106 5.363 1.00 58.69 116 LEU A O 1
ATOM 916 N N . LEU A 1 117 ? -7.861 16.778 6.753 1.00 63.34 117 LEU A N 1
ATOM 917 C CA . LEU A 1 117 ? -8.358 17.838 5.868 1.00 63.34 117 LEU A CA 1
ATOM 918 C C . LEU A 1 117 ? -7.730 17.815 4.465 1.00 63.34 117 LEU A C 1
ATOM 920 O O . LEU A 1 117 ? -8.391 18.195 3.496 1.00 63.34 117 LEU A O 1
ATOM 924 N N . TRP A 1 118 ? -6.475 17.377 4.342 1.00 73.75 118 TRP A N 1
ATOM 925 C CA . TRP A 1 118 ? -5.758 17.354 3.063 1.00 73.75 118 TRP A CA 1
ATOM 926 C C . TRP A 1 118 ? -5.935 16.046 2.292 1.00 73.75 118 TRP A C 1
ATOM 928 O O . TRP A 1 118 ? -5.966 16.083 1.061 1.00 73.75 118 TRP A O 1
ATOM 938 N N . LEU A 1 119 ? -6.099 14.916 2.987 1.00 85.38 119 LEU A N 1
ATOM 939 C CA . LEU A 1 119 ? -6.297 13.604 2.364 1.00 85.38 119 LEU A CA 1
ATOM 940 C C . LEU A 1 119 ? -7.769 13.251 2.131 1.00 85.38 119 LEU A C 1
ATOM 942 O O . LEU A 1 119 ? -8.036 12.380 1.312 1.00 85.38 119 LEU A O 1
ATOM 946 N N . ASN A 1 120 ? -8.729 13.953 2.746 1.00 86.62 120 ASN A N 1
ATOM 947 C CA . ASN A 1 120 ? -10.164 13.669 2.589 1.00 86.62 120 ASN A CA 1
ATOM 948 C C . ASN A 1 120 ? -10.596 13.540 1.122 1.00 86.62 120 ASN A C 1
ATOM 950 O O . ASN A 1 120 ? -11.304 12.606 0.770 1.00 86.62 120 ASN A O 1
ATOM 954 N N . ARG A 1 121 ? -10.123 14.430 0.238 1.00 90.50 121 ARG A N 1
ATOM 955 C CA . ARG A 1 121 ? -10.446 14.351 -1.199 1.00 90.50 121 ARG A CA 1
ATOM 956 C C . ARG A 1 121 ? -9.859 13.109 -1.867 1.00 90.50 121 ARG A C 1
ATOM 958 O O . ARG A 1 121 ? -10.507 12.520 -2.725 1.00 90.50 121 ARG A O 1
ATOM 965 N N . SER A 1 122 ? -8.634 12.741 -1.496 1.00 93.81 122 SER A N 1
ATOM 966 C CA . SER A 1 122 ? -7.961 11.537 -1.982 1.00 93.81 122 SER A CA 1
ATOM 967 C C . SER A 1 122 ? -8.716 10.288 -1.529 1.00 93.81 122 SER A C 1
ATOM 969 O O . SER A 1 122 ? -9.006 9.430 -2.355 1.00 93.81 122 SER A O 1
ATOM 971 N N . ILE A 1 123 ? -9.109 10.239 -0.254 1.00 93.56 123 ILE A N 1
ATOM 972 C CA . ILE A 1 123 ? -9.858 9.137 0.363 1.00 93.56 123 ILE A CA 1
ATOM 973 C C . ILE A 1 123 ? -11.241 9.000 -0.272 1.00 93.56 123 ILE A C 1
ATOM 975 O O . ILE A 1 123 ? -11.593 7.929 -0.753 1.00 93.56 123 ILE A O 1
ATOM 979 N N . GLU A 1 124 ? -12.013 10.087 -0.355 1.00 93.44 124 GLU A N 1
ATOM 980 C CA . GLU A 1 124 ? -13.334 10.080 -0.997 1.00 93.44 124 GLU A CA 1
ATOM 981 C C . GLU A 1 124 ? -13.266 9.627 -2.454 1.00 93.44 124 GLU A C 1
ATOM 983 O O . GLU A 1 124 ? -14.179 8.956 -2.936 1.00 93.44 124 GLU A O 1
ATOM 988 N N . LYS A 1 125 ? -12.200 9.998 -3.169 1.00 96.38 125 LYS A N 1
ATOM 989 C CA . LYS A 1 125 ? -11.981 9.529 -4.533 1.00 96.38 125 LYS A CA 1
ATOM 990 C C . LYS A 1 125 ? -11.643 8.037 -4.558 1.00 96.38 125 LYS A C 1
ATOM 992 O O . LYS A 1 125 ? -12.290 7.311 -5.300 1.00 96.38 125 LYS A O 1
ATOM 997 N N . ALA A 1 126 ? -10.709 7.567 -3.730 1.00 96.25 126 ALA A N 1
ATOM 998 C CA . ALA A 1 126 ? -10.336 6.152 -3.665 1.00 96.25 126 ALA A CA 1
ATOM 999 C C . ALA A 1 126 ? -11.533 5.251 -3.324 1.00 96.25 126 ALA A C 1
ATOM 1001 O O . ALA A 1 126 ? -11.713 4.222 -3.965 1.00 96.25 126 ALA A O 1
ATOM 1002 N N . ARG A 1 127 ? -12.413 5.690 -2.415 1.00 95.56 127 ARG A N 1
ATOM 1003 C CA . ARG A 1 127 ? -13.677 5.004 -2.093 1.00 95.56 127 ARG A CA 1
ATOM 1004 C C . ARG A 1 127 ? -14.645 4.918 -3.267 1.00 95.56 127 ARG A C 1
ATOM 1006 O O . ARG A 1 127 ? -15.360 3.937 -3.404 1.00 95.56 127 ARG A O 1
ATOM 1013 N N . LYS A 1 128 ? -14.703 5.957 -4.103 1.00 96.50 128 LYS A N 1
ATOM 1014 C CA . LYS A 1 128 ? -15.553 5.962 -5.304 1.00 96.50 128 LYS A CA 1
ATOM 1015 C C . LYS A 1 128 ? -14.977 5.088 -6.410 1.00 96.50 128 LYS A C 1
ATOM 1017 O O . LYS A 1 128 ? -15.743 4.429 -7.104 1.00 96.50 128 LYS A O 1
ATOM 1022 N N . ASP A 1 129 ? -13.658 5.112 -6.572 1.00 96.00 129 ASP A N 1
ATOM 1023 C CA . ASP A 1 129 ? -12.962 4.343 -7.600 1.00 96.00 129 ASP A CA 1
ATOM 1024 C C . ASP A 1 129 ? -12.960 2.840 -7.256 1.00 96.00 129 ASP A C 1
ATOM 1026 O O . ASP A 1 129 ? -13.161 2.010 -8.140 1.00 96.00 129 ASP A O 1
ATOM 1030 N N . TYR A 1 130 ? -12.784 2.494 -5.972 1.00 95.56 130 TYR A N 1
ATOM 1031 C CA . TYR A 1 130 ? -12.670 1.119 -5.473 1.00 95.56 130 TYR A CA 1
ATOM 1032 C C . TYR A 1 130 ? -13.484 0.905 -4.183 1.00 95.56 130 TYR A C 1
ATOM 1034 O O . TYR A 1 130 ? -12.908 0.682 -3.115 1.00 95.56 130 TYR A O 1
ATOM 1042 N N . PRO A 1 131 ? -14.827 0.945 -4.255 1.00 95.00 131 PRO A N 1
ATOM 1043 C CA . PRO A 1 131 ? -15.685 0.803 -3.075 1.00 95.00 131 PRO A CA 1
ATOM 1044 C C . PRO A 1 131 ? -15.488 -0.539 -2.369 1.00 95.00 131 PRO A C 1
ATOM 1046 O O . PRO A 1 131 ? -15.468 -0.594 -1.146 1.00 95.00 131 PRO A O 1
ATOM 1049 N N . HIS A 1 132 ? -15.254 -1.608 -3.131 1.00 92.75 132 HIS A N 1
ATOM 1050 C CA . HIS A 1 132 ? -15.054 -2.931 -2.555 1.00 92.75 132 HIS A CA 1
ATOM 1051 C C . HIS A 1 132 ? -13.770 -3.035 -1.712 1.00 92.75 132 HIS A C 1
ATOM 1053 O O . HIS A 1 132 ? -13.749 -3.723 -0.696 1.00 92.75 132 HIS A O 1
ATOM 1059 N N . TYR A 1 133 ? -12.710 -2.298 -2.068 1.00 94.00 133 TYR A N 1
ATOM 1060 C CA . TYR A 1 133 ? -11.487 -2.270 -1.257 1.00 94.00 133 TYR A CA 1
ATOM 1061 C C . TYR A 1 133 ? -11.731 -1.569 0.078 1.00 94.00 133 TYR A C 1
ATOM 1063 O O . TYR A 1 133 ? -11.247 -2.033 1.105 1.00 94.00 133 TYR A O 1
ATOM 1071 N N . ASP A 1 134 ? -12.494 -0.472 0.066 1.00 93.06 134 ASP A N 1
ATOM 1072 C CA . ASP A 1 134 ? -12.885 0.241 1.287 1.00 93.06 134 ASP A CA 1
ATOM 1073 C C . ASP A 1 134 ? -13.723 -0.668 2.191 1.00 93.06 134 ASP A C 1
ATOM 1075 O O . ASP A 1 134 ? -13.442 -0.752 3.380 1.00 93.06 134 ASP A O 1
ATOM 1079 N N . GLU A 1 135 ? -14.674 -1.424 1.631 1.00 92.62 135 GLU A N 1
ATOM 1080 C CA . GLU A 1 135 ? -15.471 -2.406 2.380 1.00 92.62 135 GLU A CA 1
ATOM 1081 C C . GLU A 1 135 ? -14.598 -3.461 3.077 1.00 92.62 135 GLU A C 1
ATOM 1083 O O . GLU A 1 135 ? -14.764 -3.701 4.274 1.00 92.62 135 GLU A O 1
ATOM 1088 N N . LEU A 1 136 ? -13.652 -4.078 2.359 1.00 91.94 136 LEU A N 1
ATOM 1089 C CA . LEU A 1 136 ? -12.764 -5.110 2.913 1.00 91.94 136 LEU A CA 1
ATOM 1090 C C . LEU A 1 136 ? -11.862 -4.560 4.025 1.00 91.94 136 LEU A C 1
ATOM 1092 O O . LEU A 1 136 ? -11.731 -5.173 5.087 1.00 91.94 136 LEU A O 1
ATOM 1096 N N . ILE A 1 137 ? -11.276 -3.385 3.793 1.00 91.50 137 ILE A N 1
ATOM 1097 C CA . ILE A 1 137 ? -10.382 -2.708 4.738 1.00 91.50 137 ILE A CA 1
ATOM 1098 C C . ILE A 1 137 ? -11.146 -2.255 5.989 1.00 91.50 137 ILE A C 1
ATOM 1100 O O . ILE A 1 137 ? -10.658 -2.423 7.108 1.00 91.50 137 ILE A O 1
ATOM 1104 N N . MET A 1 138 ? -12.349 -1.701 5.823 1.00 89.69 138 MET A N 1
ATOM 1105 C CA . MET A 1 138 ? -13.190 -1.260 6.938 1.00 89.69 138 MET A CA 1
ATOM 1106 C C . MET A 1 138 ? -13.675 -2.437 7.777 1.00 89.69 138 MET A C 1
ATOM 1108 O O . MET A 1 138 ? -13.624 -2.357 9.000 1.00 89.69 138 MET A O 1
ATOM 1112 N N . LYS A 1 139 ? -14.071 -3.545 7.142 1.00 90.25 139 LYS A N 1
ATOM 1113 C CA . LYS A 1 139 ? -14.494 -4.753 7.855 1.00 90.25 139 LYS A CA 1
ATOM 1114 C C . LYS A 1 139 ? -13.397 -5.269 8.785 1.00 90.25 139 LYS A C 1
ATOM 1116 O O . LYS A 1 139 ? -13.661 -5.547 9.949 1.00 90.25 139 LYS A O 1
ATOM 1121 N N . GLY A 1 140 ? -12.162 -5.378 8.300 1.00 88.75 140 GLY A N 1
ATOM 1122 C CA . GLY A 1 140 ? -11.076 -5.857 9.152 1.00 88.75 140 GLY A CA 1
ATOM 1123 C C . GLY A 1 140 ? -10.672 -4.860 10.249 1.00 88.75 140 GLY A C 1
ATOM 1124 O O . GLY A 1 140 ? -10.276 -5.276 11.334 1.00 88.75 140 GLY A O 1
ATOM 1125 N N . TYR A 1 141 ? -10.846 -3.553 10.023 1.00 87.81 141 TYR A N 1
ATOM 1126 C CA . TYR A 1 141 ? -10.699 -2.550 11.085 1.00 87.81 141 TYR A CA 1
ATOM 1127 C C . TYR A 1 141 ? -11.796 -2.663 12.157 1.00 87.81 141 TYR A C 1
ATOM 1129 O O . TYR A 1 141 ? -11.516 -2.536 13.347 1.00 87.81 141 TYR A O 1
ATOM 1137 N N . GLU A 1 142 ? -13.040 -2.936 11.764 1.00 89.75 142 GLU A N 1
ATOM 1138 C CA . GLU A 1 142 ? -14.132 -3.207 12.705 1.00 89.75 142 GLU A CA 1
ATOM 1139 C C . GLU A 1 142 ? -13.847 -4.459 13.546 1.00 89.75 142 GLU A C 1
ATOM 1141 O O . GLU A 1 142 ? -13.963 -4.399 14.770 1.00 89.75 142 GLU A O 1
ATOM 1146 N N . GLU A 1 143 ? -13.380 -5.546 12.922 1.00 91.38 143 GLU A N 1
ATOM 1147 C CA . GLU A 1 143 ? -12.961 -6.772 13.620 1.00 91.38 143 GLU A CA 1
ATOM 1148 C C . GLU A 1 143 ? -11.824 -6.508 14.623 1.00 91.38 143 GLU A C 1
ATOM 1150 O O . GLU A 1 143 ? -11.859 -7.014 15.748 1.00 91.38 143 GLU A O 1
ATOM 1155 N N . LEU A 1 144 ? -10.836 -5.683 14.255 1.00 89.94 144 LEU A N 1
ATOM 1156 C CA . LEU A 1 144 ? -9.753 -5.279 15.157 1.00 89.94 144 LEU A CA 1
ATOM 1157 C C . LEU A 1 144 ? -10.308 -4.576 16.405 1.00 89.94 144 LEU A C 1
ATOM 1159 O O . LEU A 1 144 ? -9.968 -4.938 17.531 1.00 89.94 144 LEU A O 1
ATOM 1163 N N . ARG A 1 145 ? -11.236 -3.635 16.216 1.00 88.25 145 ARG A N 1
ATOM 1164 C CA . ARG A 1 145 ? -11.851 -2.888 17.320 1.00 88.25 145 ARG A CA 1
ATOM 1165 C C . ARG A 1 145 ? -12.750 -3.733 18.208 1.00 88.25 145 ARG A C 1
ATOM 1167 O O . ARG A 1 145 ? -12.824 -3.491 19.411 1.00 88.25 145 ARG A O 1
ATOM 1174 N N . GLU A 1 146 ? -13.454 -4.708 17.645 1.00 92.19 146 GLU A N 1
ATOM 1175 C CA . GLU A 1 146 ? -14.233 -5.659 18.442 1.00 92.19 146 GLU A CA 1
ATOM 1176 C C . GLU A 1 146 ? -13.327 -6.437 19.402 1.00 92.19 146 GLU A C 1
ATOM 1178 O O . GLU A 1 146 ? -13.676 -6.617 20.573 1.00 92.19 146 GLU A O 1
ATOM 1183 N N . LYS A 1 147 ? -12.131 -6.830 18.945 1.00 92.00 147 LYS A N 1
ATOM 1184 C CA . LYS A 1 147 ? -11.131 -7.493 19.791 1.00 92.00 147 LYS A CA 1
ATOM 1185 C C . LYS A 1 147 ? -10.547 -6.568 20.857 1.00 92.00 147 LYS A C 1
ATOM 1187 O O . LYS A 1 147 ? -10.414 -6.994 22.006 1.00 92.00 147 LYS A O 1
ATOM 1192 N N . GLU A 1 148 ? -10.263 -5.310 20.524 1.00 89.19 148 GLU A N 1
ATOM 1193 C CA . GLU A 1 148 ? -9.820 -4.297 21.500 1.00 89.19 148 GLU A CA 1
ATOM 1194 C C . GLU A 1 148 ? -10.869 -4.072 22.587 1.00 89.19 148 GLU A C 1
ATOM 1196 O O . GLU A 1 148 ? -10.561 -4.109 23.779 1.00 89.19 148 GLU A O 1
ATOM 1201 N N . ALA A 1 149 ? -12.134 -3.910 22.190 1.00 90.19 149 ALA A N 1
ATOM 1202 C CA . ALA A 1 149 ? -13.250 -3.727 23.111 1.00 90.19 149 ALA A CA 1
ATOM 1203 C C . ALA A 1 149 ? -13.485 -4.960 23.999 1.00 90.19 149 ALA A C 1
ATOM 1205 O O . ALA A 1 149 ? -13.895 -4.823 25.153 1.00 90.19 149 ALA A O 1
ATOM 1206 N N . ALA A 1 150 ? -13.194 -6.160 23.488 1.00 94.25 150 ALA A N 1
ATOM 1207 C CA . ALA A 1 150 ? -13.206 -7.402 24.257 1.00 94.25 150 ALA A CA 1
ATOM 1208 C C . ALA A 1 150 ? -11.999 -7.548 25.209 1.00 94.25 150 ALA A C 1
ATOM 1210 O O . ALA A 1 150 ? -11.957 -8.493 25.999 1.00 94.25 150 ALA A O 1
ATOM 1211 N N . GLY A 1 151 ? -11.033 -6.624 25.171 1.00 91.62 151 GLY A N 1
ATOM 1212 C CA . GLY A 1 151 ? -9.845 -6.633 26.024 1.00 91.62 151 GLY A CA 1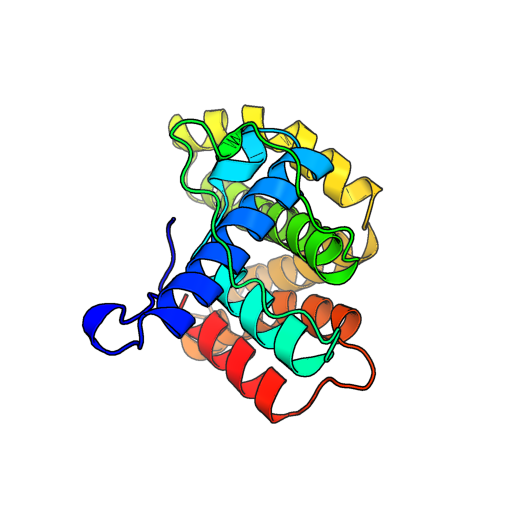
ATOM 1213 C C . GLY A 1 151 ? -8.757 -7.606 25.564 1.00 91.62 151 GLY A C 1
ATOM 1214 O O . GLY A 1 151 ? -7.953 -8.051 26.390 1.00 91.62 151 GLY A O 1
ATOM 1215 N N . CYS A 1 152 ? -8.729 -7.964 24.277 1.00 91.50 152 CYS A N 1
ATOM 1216 C CA . CYS A 1 152 ? -7.633 -8.738 23.701 1.00 91.50 152 CYS A CA 1
ATOM 1217 C C . CYS A 1 152 ? -6.339 -7.916 23.744 1.00 91.50 152 CYS A C 1
ATOM 1219 O O . CYS A 1 152 ? -6.271 -6.824 23.193 1.00 91.50 152 CYS A O 1
ATOM 1221 N N . ASN A 1 153 ? -5.308 -8.456 24.395 1.00 88.62 153 ASN A N 1
ATOM 1222 C CA . ASN A 1 153 ? -3.991 -7.822 24.504 1.00 88.62 153 ASN A CA 1
ATOM 1223 C C . ASN A 1 153 ? -2.873 -8.693 23.906 1.00 88.62 153 ASN A C 1
ATOM 1225 O O . ASN A 1 153 ? -1.701 -8.401 24.132 1.00 88.62 153 ASN A O 1
ATOM 1229 N N . ASP A 1 154 ? -3.211 -9.783 23.206 1.00 93.31 154 ASP A N 1
ATOM 1230 C CA . ASP A 1 154 ? -2.218 -10.611 22.519 1.00 93.31 154 ASP A CA 1
ATOM 1231 C C . ASP A 1 154 ? -1.728 -9.877 21.257 1.00 93.31 154 ASP A C 1
ATOM 1233 O O . ASP A 1 154 ? -2.509 -9.704 20.316 1.00 93.31 154 ASP A O 1
ATOM 1237 N N . PRO A 1 155 ? -0.449 -9.454 21.200 1.00 88.06 155 PRO A N 1
ATOM 1238 C CA . PRO A 1 155 ? 0.072 -8.705 20.062 1.00 88.06 155 PRO A CA 1
ATOM 1239 C C . PRO A 1 155 ? -0.004 -9.484 18.749 1.00 88.06 155 PRO A C 1
ATOM 1241 O O . PRO A 1 155 ? -0.225 -8.884 17.700 1.00 88.06 155 PRO A O 1
ATOM 1244 N N . ILE A 1 156 ? 0.153 -10.812 18.790 1.00 91.19 156 ILE A N 1
ATOM 1245 C CA . ILE A 1 156 ? 0.113 -11.637 17.579 1.00 91.19 156 ILE A CA 1
ATOM 1246 C C . ILE A 1 156 ? -1.312 -11.710 17.049 1.00 91.19 156 ILE A C 1
ATOM 1248 O O . ILE A 1 156 ? -1.528 -11.549 15.849 1.00 91.19 156 ILE A O 1
ATOM 1252 N N . GLU A 1 157 ? -2.295 -11.912 17.924 1.00 91.56 157 GLU A N 1
ATOM 1253 C CA . GLU A 1 157 ? -3.699 -11.962 17.521 1.00 91.56 157 GLU A CA 1
ATOM 1254 C C . GLU A 1 157 ? -4.180 -10.613 16.965 1.00 91.56 157 GLU A C 1
ATOM 1256 O O . GLU A 1 157 ? -4.844 -10.566 15.924 1.00 91.56 157 GLU A O 1
ATOM 1261 N N . MET A 1 158 ? -3.803 -9.518 17.625 1.00 90.56 158 MET A N 1
ATOM 1262 C CA . MET A 1 158 ? -4.109 -8.156 17.190 1.00 90.56 158 MET A CA 1
ATOM 1263 C C . MET A 1 158 ? -3.463 -7.837 15.838 1.00 90.56 158 MET A C 1
ATOM 1265 O O . MET A 1 158 ? -4.160 -7.462 14.892 1.00 90.56 158 MET A O 1
ATOM 1269 N N . GLY A 1 159 ? -2.157 -8.086 15.707 1.00 90.12 159 GLY A N 1
ATOM 1270 C CA . GLY A 1 159 ? -1.417 -7.881 14.463 1.00 90.12 159 GLY A CA 1
ATOM 1271 C C . GLY A 1 159 ? -1.954 -8.736 13.315 1.00 90.12 159 GLY A C 1
ATOM 1272 O O . GLY A 1 159 ? -2.131 -8.241 12.207 1.00 90.12 159 GLY A O 1
ATOM 1273 N N . THR A 1 160 ? -2.310 -9.996 13.580 1.00 91.56 160 THR A N 1
ATOM 1274 C CA . THR A 1 160 ? -2.898 -10.899 12.572 1.00 91.56 160 THR A CA 1
ATOM 1275 C C . THR A 1 160 ? -4.236 -10.362 12.075 1.00 91.56 160 THR A C 1
ATOM 1277 O O . THR A 1 160 ? -4.496 -10.362 10.874 1.00 91.56 160 THR A O 1
ATOM 1280 N N . THR A 1 161 ? -5.082 -9.875 12.984 1.00 90.69 161 THR A N 1
ATOM 1281 C CA . THR A 1 161 ? -6.406 -9.332 12.640 1.00 90.69 161 THR A CA 1
ATOM 1282 C C . THR A 1 161 ? -6.269 -8.086 11.761 1.00 90.69 161 THR A C 1
ATOM 1284 O O . THR A 1 161 ? -6.903 -7.996 10.710 1.00 90.69 161 THR A O 1
ATOM 1287 N N . SER A 1 162 ? -5.365 -7.173 12.131 1.00 87.25 162 SER A N 1
ATOM 1288 C CA . SER A 1 162 ? -5.037 -5.993 11.323 1.00 87.25 162 SER A CA 1
ATOM 1289 C C . SER A 1 162 ? -4.493 -6.382 9.941 1.00 87.25 162 SER A C 1
ATOM 1291 O O . SER A 1 162 ? -5.008 -5.935 8.912 1.00 87.25 162 SER A O 1
ATOM 1293 N N . ALA A 1 163 ? -3.512 -7.288 9.896 1.00 89.81 163 ALA A N 1
ATOM 1294 C CA . ALA A 1 163 ? -2.876 -7.748 8.665 1.00 89.81 163 ALA A CA 1
ATOM 1295 C C . ALA A 1 163 ? -3.860 -8.420 7.696 1.00 89.81 163 ALA A C 1
ATOM 1297 O O . ALA A 1 163 ? -3.783 -8.208 6.484 1.00 89.81 163 ALA A O 1
ATOM 1298 N N . MET A 1 164 ? -4.822 -9.189 8.209 1.00 87.88 164 MET A N 1
ATOM 1299 C CA . MET A 1 164 ? -5.795 -9.889 7.370 1.00 87.88 164 MET A CA 1
ATOM 1300 C C . MET A 1 164 ? -6.686 -8.945 6.555 1.00 87.88 164 MET A C 1
ATOM 1302 O O . MET A 1 164 ? -6.991 -9.244 5.398 1.00 87.88 164 MET A O 1
ATOM 1306 N N . SER A 1 165 ? -7.045 -7.788 7.116 1.00 82.12 165 SER A N 1
ATOM 1307 C CA . SER A 1 165 ? -7.845 -6.764 6.425 1.00 82.12 165 SER A CA 1
ATOM 1308 C C . SER A 1 165 ? -7.192 -6.296 5.117 1.00 8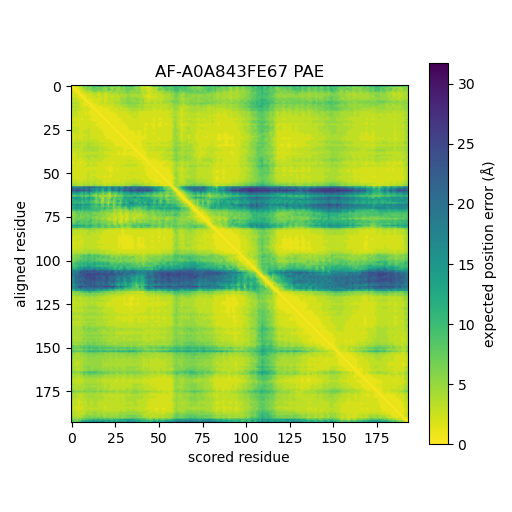2.12 165 SER A C 1
ATOM 1310 O O . SER A 1 165 ? -7.841 -6.126 4.085 1.00 82.12 165 SER A O 1
ATOM 1312 N N . MET A 1 166 ? -5.869 -6.156 5.162 1.00 85.12 166 MET A N 1
ATOM 1313 C CA . MET A 1 166 ? -5.010 -5.733 4.065 1.00 85.12 166 MET A CA 1
ATOM 1314 C C . MET A 1 166 ? -4.813 -6.858 3.044 1.00 85.12 166 MET A C 1
ATOM 1316 O O . MET A 1 166 ? -4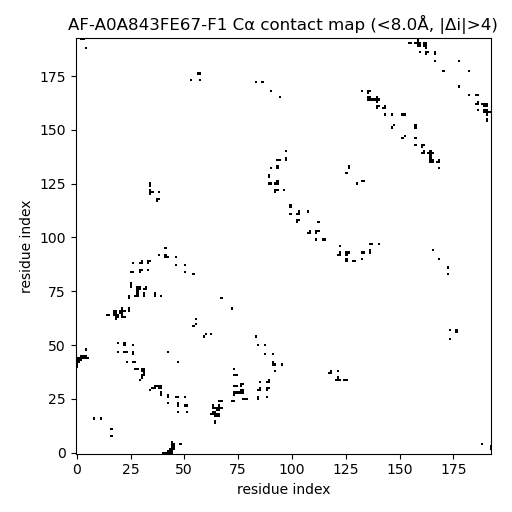.870 -6.626 1.834 1.00 85.12 166 MET A O 1
ATOM 1320 N N . ILE A 1 167 ? -4.652 -8.095 3.521 1.00 91.31 167 ILE A N 1
ATOM 1321 C CA . ILE A 1 167 ? -4.448 -9.283 2.683 1.00 91.31 167 ILE A CA 1
ATOM 1322 C C . ILE A 1 167 ? -5.626 -9.552 1.752 1.00 91.31 167 ILE A C 1
ATOM 1324 O O . ILE A 1 167 ? -5.397 -9.935 0.608 1.00 91.31 167 ILE A O 1
ATOM 1328 N N . TRP A 1 168 ? -6.874 -9.349 2.188 1.00 90.94 168 TRP A N 1
ATOM 1329 C CA . TRP A 1 168 ? -8.032 -9.599 1.319 1.00 90.94 168 TRP A CA 1
ATOM 1330 C C . TRP A 1 168 ? -7.990 -8.766 0.038 1.00 90.94 168 TRP A C 1
ATOM 1332 O O . TRP A 1 168 ? -8.242 -9.300 -1.041 1.00 90.94 168 TRP A O 1
ATOM 1342 N N . VAL A 1 169 ? -7.588 -7.495 0.141 1.00 93.00 169 VAL A N 1
ATOM 1343 C CA . VAL A 1 169 ? -7.421 -6.632 -1.034 1.00 93.00 169 VAL A CA 1
ATOM 1344 C C . VAL A 1 169 ? -6.241 -7.096 -1.885 1.00 93.00 169 VAL A C 1
ATOM 1346 O O . VAL A 1 169 ? -6.376 -7.209 -3.100 1.00 93.00 169 VAL A O 1
ATOM 1349 N N . LEU A 1 170 ? -5.093 -7.413 -1.275 1.00 93.56 170 LEU A N 1
ATOM 1350 C CA . LEU A 1 170 ? -3.926 -7.898 -2.025 1.00 93.56 170 LEU A CA 1
ATOM 1351 C C . LEU A 1 170 ? -4.224 -9.199 -2.783 1.00 93.56 170 LEU A C 1
ATOM 1353 O O . LEU A 1 170 ? -3.827 -9.344 -3.937 1.00 93.56 170 LEU A O 1
ATOM 1357 N N . ARG A 1 171 ? -4.985 -10.109 -2.176 1.00 93.25 171 ARG A N 1
ATOM 1358 C CA . ARG A 1 171 ? -5.432 -11.352 -2.808 1.00 93.25 171 ARG A CA 1
ATOM 1359 C C . ARG A 1 171 ? -6.325 -11.094 -4.015 1.00 93.25 171 ARG A C 1
ATOM 1361 O O . ARG A 1 171 ? -6.144 -11.737 -5.043 1.00 93.25 171 ARG A O 1
ATOM 1368 N N . GLU A 1 172 ? -7.252 -10.144 -3.926 1.00 91.81 172 GLU A N 1
ATOM 1369 C CA . GLU A 1 172 ? -8.088 -9.750 -5.068 1.00 91.81 172 GLU A CA 1
ATOM 1370 C C . GLU A 1 172 ? -7.266 -9.096 -6.191 1.00 91.81 172 GLU A C 1
ATOM 1372 O O . GLU A 1 172 ? -7.533 -9.317 -7.373 1.00 91.81 172 GLU A O 1
ATOM 1377 N N . LEU A 1 173 ? -6.251 -8.302 -5.837 1.00 91.06 173 LEU A N 1
ATOM 1378 C CA . LEU A 1 173 ? -5.362 -7.664 -6.811 1.00 91.06 173 LEU A CA 1
ATOM 1379 C C . LEU A 1 173 ? -4.557 -8.677 -7.620 1.00 91.06 173 LEU A C 1
ATOM 1381 O O . LEU A 1 173 ? -4.353 -8.465 -8.814 1.00 91.06 173 LEU A O 1
ATOM 1385 N N . VAL A 1 174 ? -4.089 -9.733 -6.958 1.00 91.69 174 VAL A N 1
ATOM 1386 C CA . VAL A 1 174 ? -3.227 -10.761 -7.549 1.00 91.69 174 VAL A CA 1
ATOM 1387 C C . VAL A 1 174 ? -4.046 -11.857 -8.238 1.00 91.69 174 VAL A C 1
ATOM 1389 O O . VAL A 1 174 ? -3.622 -12.390 -9.259 1.00 91.69 174 VAL A O 1
ATOM 1392 N N . GLY A 1 175 ? -5.241 -12.169 -7.734 1.00 92.38 175 GLY A N 1
ATOM 1393 C CA . GLY A 1 175 ? -6.117 -13.176 -8.328 1.00 92.38 175 GLY A CA 1
ATOM 1394 C C . GLY A 1 175 ? -5.519 -14.582 -8.254 1.00 92.38 175 GLY A C 1
ATOM 1395 O O . GLY A 1 175 ? -5.094 -15.025 -7.188 1.00 92.38 175 GLY A O 1
ATOM 1396 N N . ASP A 1 176 ? -5.504 -15.286 -9.387 1.00 92.12 176 ASP A N 1
ATOM 1397 C CA . ASP A 1 176 ? -5.107 -16.701 -9.471 1.00 92.12 176 ASP A CA 1
ATOM 1398 C C . ASP A 1 176 ? -3.622 -16.946 -9.147 1.00 92.12 176 ASP A C 1
ATOM 1400 O O . ASP A 1 176 ? -3.255 -18.052 -8.758 1.00 92.12 176 ASP A O 1
ATOM 1404 N N . GLU A 1 177 ? -2.781 -15.913 -9.242 1.00 92.00 177 GLU A N 1
ATOM 1405 C CA . GLU A 1 177 ? -1.350 -15.983 -8.915 1.00 92.00 177 GLU A CA 1
ATOM 1406 C C . GLU A 1 177 ? -1.076 -15.859 -7.401 1.00 92.00 177 GLU A C 1
ATOM 1408 O O . GLU A 1 177 ? 0.075 -15.843 -6.962 1.00 92.00 177 GLU A O 1
ATOM 1413 N N . TRP A 1 178 ? -2.117 -15.730 -6.566 1.00 94.81 178 TRP A N 1
ATOM 1414 C CA . TRP A 1 178 ? -1.953 -15.623 -5.117 1.00 94.81 178 TRP A CA 1
ATOM 1415 C C . TRP A 1 178 ? -1.576 -16.975 -4.508 1.00 94.81 178 TRP A C 1
ATOM 1417 O O . TRP A 1 178 ? -2.358 -17.929 -4.549 1.00 94.81 178 TRP A O 1
ATOM 1427 N N . THR A 1 179 ? -0.400 -17.046 -3.884 1.00 94.81 179 THR A N 1
ATOM 1428 C CA . THR A 1 179 ? 0.126 -18.280 -3.286 1.00 94.81 179 THR A CA 1
ATOM 1429 C C . THR A 1 179 ? 0.154 -18.223 -1.753 1.00 94.81 179 THR A C 1
ATOM 1431 O O . THR A 1 179 ? 0.155 -17.132 -1.172 1.00 94.81 179 THR A O 1
ATOM 1434 N N . PRO A 1 180 ? 0.215 -19.381 -1.064 1.00 95.19 180 PRO A N 1
ATOM 1435 C CA . PRO A 1 180 ? 0.395 -19.426 0.388 1.00 95.19 180 PRO A CA 1
ATOM 1436 C C . PRO A 1 180 ? 1.656 -18.700 0.874 1.00 95.19 180 PRO A C 1
ATOM 1438 O O . PRO A 1 180 ? 1.636 -18.096 1.940 1.00 95.19 180 PRO A O 1
ATOM 1441 N N . GLU A 1 181 ? 2.737 -18.712 0.092 1.00 94.81 181 GLU A N 1
ATOM 1442 C CA . GLU A 1 181 ? 3.990 -18.029 0.430 1.00 94.81 181 GLU A CA 1
ATOM 1443 C C . GLU A 1 181 ? 3.838 -16.502 0.383 1.00 94.81 181 GLU A C 1
ATOM 1445 O O . GLU A 1 181 ? 4.408 -15.798 1.217 1.00 94.81 181 GLU A O 1
ATOM 1450 N N . LEU A 1 182 ? 3.049 -15.976 -0.564 1.00 93.88 182 LEU A N 1
ATOM 1451 C CA . LEU A 1 182 ? 2.705 -14.550 -0.591 1.00 93.88 182 LEU A CA 1
ATOM 1452 C C . LEU A 1 182 ? 1.823 -14.171 0.595 1.00 93.88 182 LEU A C 1
ATOM 1454 O O . LEU A 1 182 ? 2.034 -13.121 1.202 1.00 93.88 182 LEU A O 1
ATOM 1458 N N . GLU A 1 183 ? 0.872 -15.033 0.951 1.00 93.94 183 GLU A N 1
ATOM 1459 C CA . GLU A 1 183 ? 0.022 -14.828 2.121 1.00 93.94 183 GLU A CA 1
ATOM 1460 C C . GLU A 1 183 ? 0.845 -14.778 3.410 1.00 93.94 183 GLU A C 1
ATOM 1462 O O . GLU A 1 183 ? 0.730 -13.815 4.166 1.00 93.94 183 GLU A O 1
ATOM 1467 N N . GLU A 1 184 ? 1.739 -15.745 3.622 1.00 93.62 184 GLU A N 1
ATOM 1468 C CA . GLU A 1 184 ? 2.639 -15.781 4.778 1.00 93.62 184 GLU A CA 1
ATOM 1469 C C . GLU A 1 184 ? 3.543 -14.543 4.840 1.00 93.62 184 GLU A C 1
ATOM 1471 O O . GLU A 1 184 ? 3.705 -13.950 5.912 1.00 93.62 184 GLU A O 1
ATOM 1476 N N . LEU A 1 185 ? 4.094 -14.112 3.699 1.00 92.88 185 LEU A N 1
ATOM 1477 C CA . LEU A 1 185 ? 4.940 -12.923 3.610 1.00 92.88 185 LEU A CA 1
ATOM 1478 C C . LEU A 1 185 ? 4.191 -11.666 4.067 1.00 92.88 185 LEU A C 1
ATOM 1480 O O . LEU A 1 185 ? 4.654 -10.973 4.976 1.00 92.88 185 LEU A O 1
ATOM 1484 N N . PHE A 1 186 ? 3.042 -11.364 3.458 1.00 92.75 186 PHE A N 1
ATOM 1485 C CA . PHE A 1 186 ? 2.296 -10.143 3.772 1.00 92.75 186 PHE A CA 1
ATOM 1486 C C . PHE A 1 186 ? 1.644 -10.192 5.157 1.00 92.75 186 PHE A C 1
ATOM 1488 O O . PHE A 1 186 ? 1.569 -9.155 5.818 1.00 92.75 186 PHE A O 1
ATOM 1495 N N . LEU A 1 187 ? 1.245 -11.374 5.637 1.00 91.81 187 LEU A N 1
ATOM 1496 C CA . LEU A 1 187 ? 0.747 -11.552 7.003 1.00 91.81 187 LEU A CA 1
ATOM 1497 C C . LEU A 1 187 ? 1.839 -11.261 8.023 1.00 91.81 187 LEU A C 1
ATOM 1499 O O . LEU A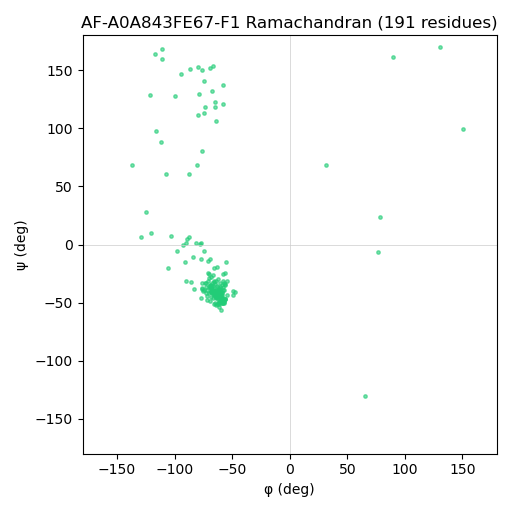 1 187 ? 1.640 -10.461 8.934 1.00 91.81 187 LEU A O 1
ATOM 1503 N N . THR A 1 188 ? 3.014 -11.862 7.839 1.00 89.88 188 THR A N 1
ATOM 1504 C CA . THR A 1 188 ? 4.150 -11.649 8.737 1.00 89.88 188 THR A CA 1
ATOM 1505 C C . THR A 1 188 ? 4.560 -10.185 8.739 1.00 89.88 188 THR A C 1
ATOM 1507 O O . THR A 1 188 ? 4.803 -9.626 9.803 1.00 89.88 188 THR A O 1
ATOM 1510 N N . MET A 1 189 ? 4.585 -9.535 7.573 1.00 88.56 189 MET A N 1
ATOM 1511 C CA . MET A 1 189 ? 4.841 -8.098 7.497 1.00 88.56 189 MET A CA 1
ATOM 1512 C C . MET A 1 189 ? 3.811 -7.289 8.287 1.00 88.56 189 MET A C 1
ATOM 1514 O O . MET A 1 189 ? 4.205 -6.430 9.063 1.00 88.56 189 MET A O 1
ATOM 1518 N N . GLY A 1 190 ? 2.516 -7.565 8.122 1.00 85.88 190 GLY A N 1
ATOM 1519 C CA . GLY A 1 190 ? 1.457 -6.807 8.788 1.00 85.88 190 GLY A CA 1
ATOM 1520 C C . GLY A 1 190 ? 1.369 -7.021 10.303 1.00 85.88 190 GLY A C 1
ATOM 1521 O O . GLY A 1 190 ? 0.899 -6.132 10.997 1.00 85.88 190 GLY A O 1
ATOM 1522 N N . ILE A 1 191 ? 1.830 -8.161 10.833 1.00 86.62 191 ILE A N 1
ATOM 1523 C CA . ILE A 1 191 ? 1.812 -8.434 12.283 1.00 86.62 191 ILE A CA 1
ATOM 1524 C C . ILE A 1 191 ? 2.769 -7.514 13.056 1.00 86.62 191 ILE A C 1
ATOM 1526 O O . ILE A 1 191 ? 2.500 -7.176 14.207 1.00 86.62 191 ILE A O 1
ATOM 1530 N N . TRP A 1 192 ? 3.898 -7.140 12.451 1.00 74.75 192 TRP A N 1
ATOM 1531 C CA . TRP A 1 192 ? 4.983 -6.411 13.123 1.00 74.75 192 TRP A CA 1
ATOM 1532 C C . TRP A 1 192 ? 5.034 -4.912 12.789 1.00 74.75 192 TRP A C 1
ATOM 1534 O O . TRP A 1 192 ? 6.002 -4.246 13.166 1.00 74.75 192 TRP A O 1
ATOM 1544 N N . VAL A 1 193 ? 4.035 -4.405 12.062 1.00 61.22 193 VAL A N 1
ATOM 1545 C CA . VAL A 1 193 ? 3.910 -3.011 11.594 1.00 61.22 193 VAL A CA 1
ATOM 1546 C C . VAL A 1 193 ? 2.840 -2.288 12.395 1.00 61.22 193 VAL A C 1
ATOM 1548 O O . VAL A 1 193 ? 3.137 -1.151 12.834 1.00 61.22 193 VAL A O 1
#

Sequence (193 aa):
MFGYTIPMEPMMRSEEVAAYRGYYCETCHQLRDGYGVMSTIIVSYEMTFANLVLNSVLDDGEIIKVPDTGRFCVFRHSKRHNELLKRLAAYTVLVANNGLIDDKMDGPSIKSNLGLLWLNRSIEKARKDYPHYDELIMKGYEELREKEAAGCNDPIEMGTTSAMSMIWVLRELVGDEWTPELEELFLTMGIWV

Foldseek 3Di:
DAADLDDPVVPDDLQVVLLLLLLLLLLLQLLCVQQNLLLSVLRYNLLSVLSSVLCVLLPPPDRRRHHDPDPPSSPDHRPDPDPLSNLSSLLSLLLVVLVLVVCCVVDDDPVSVVSCVSSVRSNVSSCVVCVVLNVLLVVLSVVLVVCVVVVDPPLQVSQQSNLRSSVVSSCVSNDPSDDPVNVVVSSVRSSVD

Secondary structure (DSSP, 8-state):
-B-S----GGGS-HHHHHHHHHHHHHHHHHHHHHH-GGGGGG-BHHHHHHHHHHHHHTT-S--------STTGGGSPPS---HHHHHHHHHHHHHHHHHHHHHHHS---HHHHHHHHHHHHHHHHHHHH-HHHHHHHHHHHHHHHHHHHTT---HHHHHHHHHHHHHHHHHHHHGGG--HHHHHHHHHHHHT-

Nearest PDB structures (foldseek):
  7d3s-assembly1_R  TM=2.135E-01  e=3.174E+00  Homo sapiens
  8jir-assembly1_R  TM=2.509E-01  e=6.570E+00  Homo sapiens
  8p1u-assembly1_A  TM=1.997E-01  e=6.875E+00  Pseudomonas aeruginosa

Solvent-accessible surface area (backbone atoms only — not comparable to full-atom values): 10635 Å² total; per-residue (Å²): 118,54,73,84,60,70,80,64,62,94,80,49,56,74,66,53,50,26,25,55,44,12,38,41,45,44,50,34,13,30,16,23,73,75,38,34,68,70,44,39,74,72,47,31,32,52,59,33,49,49,52,51,52,50,52,62,71,70,59,79,79,70,81,45,55,72,45,71,85,53,100,59,43,80,80,43,76,53,94,68,94,52,66,66,56,46,52,50,30,38,49,51,44,49,56,52,47,52,58,55,54,49,48,51,71,81,53,70,43,81,63,55,60,54,52,48,70,63,40,48,66,29,38,59,46,32,40,69,77,38,47,67,52,43,52,46,40,49,51,22,53,51,55,38,50,53,40,51,74,72,63,62,77,54,62,62,64,51,17,44,39,50,18,49,18,56,45,57,48,53,41,65,74,52,45,91,78,58,44,72,68,56,49,51,51,52,38,58,53,35,38,79,107

Mean predicted aligned error: 5.77 Å

pLDDT: mean 85.83, std 11.05, range [52.19, 96.5]

Radius of gyration: 16.75 Å; Cα contacts (8 Å, |Δi|>4): 216; chains: 1; bounding box: 40×39×44 Å